Protein AF-A0A7W9HL15-F1 (afdb_monomer_lite)

InterPro domains:
  IPR004176 Clp, repeat (R) N-terminal domain [PF02861] (87-143)
  IPR036628 Clp, N-terminal domain superfamily [G3DSA:1.10.1780.10] (5-144)
  IPR036628 Clp, N-terminal domain superfamily [SSF81923] (87-143)

Radius of gyration: 18.54 Å; chains: 1; bounding box: 56×32×52 Å

Secondary structure (DSSP, 8-state):
-HHHHHHHTT--HHHHHHHHHHTTTTHHHHHHHHHHHGGGT--HHHHH-TT---SSPPPPPPPS-STTHHHHHHHHHS-SS---HHHHHHHHHHHHHHHHHT-SS--HHHHHHHHHHH-HHHHHHHHHTT--HHHHHHHHHHHSPPP-S-HHHHHHHHHTHHHHHHHHHHHHHHHH----S-TTHHHHHHH-

Sequence (192 aa):
MLSDVLHRHGATTSAILNAAHLAAPLGAGGAADRAVLAPLGVDLDRLLGPATATLDHPAGREPLLPLGAAKARRHCARLTPPLGLDAQAAYEAALRLALARREREHRPEHLALALIALDPGVAWVLKTANVDRDALLADLAATFPPPRRNPLLTAERRLALPSRHRDLVRRYQRTTGRAVTSTDALPALIRG

Foldseek 3Di:
DLQVLCVVQLVDPVLLVVLQVVCPDQGLQVVLVCVVCVVVVDDPCVVCDPPDDHLDDDQDDQDPDPVCSVVSVVVSVCRVVHDHLLRVLLVVLLVLLCVLLVHPDRDVLSSVLSCLFFPSSSVSSCVSSVGDSVVSNVVSCVVDPRDPPDVVSLVVSVVCVVVSLCVSQVSSCVRSVDHTPHSPSSSSSSND

pLDDT: mean 84.14, std 12.26, range [52.41, 96.25]

Organism: NCBI:txid1105145

Structure (mmCIF, N/CA/C/O backbone):
data_AF-A0A7W9HL15-F1
#
_entry.id   AF-A0A7W9HL15-F1
#
loop_
_atom_site.group_PDB
_atom_site.id
_atom_site.type_symbol
_atom_site.label_atom_id
_atom_site.label_alt_id
_atom_site.label_comp_id
_atom_site.label_asym_id
_atom_site.label_entity_id
_atom_site.label_seq_id
_atom_site.pdbx_PDB_ins_code
_atom_site.Cartn_x
_atom_site.Cartn_y
_atom_site.Cartn_z
_atom_site.occupancy
_atom_site.B_iso_or_equiv
_atom_site.auth_seq_id
_atom_site.auth_comp_id
_atom_site.auth_asym_id
_atom_site.auth_atom_id
_atom_site.pdbx_PDB_model_num
ATOM 1 N N . MET A 1 1 ? 3.308 -11.675 14.449 1.00 87.44 1 MET A N 1
ATOM 2 C CA . MET A 1 1 ? 4.039 -10.445 14.055 1.00 87.44 1 MET A CA 1
ATOM 3 C C . MET A 1 1 ? 3.689 -10.086 12.613 1.00 87.44 1 MET A C 1
ATOM 5 O O . MET A 1 1 ? 3.127 -10.927 11.923 1.00 87.44 1 MET A O 1
ATOM 9 N N . LEU A 1 2 ? 3.975 -8.861 12.147 1.00 92.38 2 LEU A N 1
ATOM 10 C CA . LEU A 1 2 ? 3.681 -8.444 10.762 1.00 92.38 2 LEU A CA 1
ATOM 11 C C . LEU A 1 2 ? 4.298 -9.399 9.725 1.00 92.38 2 LEU A C 1
ATOM 13 O O . LEU A 1 2 ? 3.628 -9.793 8.774 1.00 92.38 2 LEU A O 1
ATOM 17 N N . SER A 1 3 ? 5.546 -9.813 9.958 1.00 92.00 3 SER A N 1
ATOM 18 C CA . SER A 1 3 ? 6.267 -10.805 9.152 1.00 92.00 3 SER A CA 1
ATOM 19 C C . SER A 1 3 ? 5.478 -12.095 8.950 1.00 92.00 3 SER A C 1
ATOM 21 O O . SER A 1 3 ? 5.459 -12.629 7.848 1.00 92.00 3 SER A O 1
ATOM 23 N N . ASP A 1 4 ? 4.795 -12.572 9.989 1.00 93.69 4 ASP A N 1
ATOM 24 C CA . ASP A 1 4 ? 4.091 -13.855 9.961 1.00 93.69 4 ASP A CA 1
ATOM 25 C C . ASP A 1 4 ? 2.831 -13.761 9.101 1.00 93.69 4 ASP A C 1
ATOM 27 O O . ASP A 1 4 ? 2.492 -14.699 8.386 1.00 93.69 4 ASP A O 1
ATOM 31 N N . VAL A 1 5 ? 2.144 -12.612 9.130 1.00 94.88 5 VAL A N 1
ATOM 32 C CA . VAL A 1 5 ? 1.005 -12.359 8.237 1.00 94.88 5 VAL A CA 1
ATOM 33 C C . VAL A 1 5 ? 1.491 -12.315 6.792 1.00 94.88 5 VAL A C 1
ATOM 35 O O . VAL A 1 5 ? 0.981 -13.058 5.965 1.00 94.88 5 VAL A O 1
ATOM 38 N N . LEU A 1 6 ? 2.532 -11.532 6.496 1.00 94.06 6 LEU A N 1
ATOM 39 C CA . LEU A 1 6 ? 3.096 -11.456 5.145 1.00 94.06 6 LEU A CA 1
ATOM 40 C C . LEU A 1 6 ? 3.540 -12.836 4.633 1.00 94.06 6 LEU A C 1
ATOM 42 O O . LEU A 1 6 ? 3.224 -13.210 3.505 1.00 94.06 6 LEU A O 1
ATOM 46 N N . HIS A 1 7 ? 4.207 -13.627 5.477 1.00 94.25 7 HIS A N 1
ATOM 47 C CA . HIS A 1 7 ? 4.686 -14.956 5.112 1.00 94.25 7 HIS A CA 1
ATOM 48 C C . HIS A 1 7 ? 3.544 -15.942 4.824 1.00 94.25 7 HIS A C 1
ATOM 50 O O . HIS A 1 7 ? 3.613 -16.661 3.830 1.00 94.25 7 HIS A O 1
ATOM 56 N N . ARG A 1 8 ? 2.467 -15.942 5.630 1.00 94.88 8 ARG A N 1
ATOM 57 C CA . ARG A 1 8 ? 1.281 -16.798 5.406 1.00 94.88 8 ARG A CA 1
ATOM 58 C C . ARG A 1 8 ? 0.614 -16.562 4.050 1.00 94.88 8 ARG A C 1
ATOM 60 O O . ARG A 1 8 ? 0.073 -17.501 3.481 1.00 94.88 8 ARG A O 1
ATOM 67 N N . HIS A 1 9 ? 0.678 -15.336 3.535 1.00 95.69 9 HIS A N 1
ATOM 68 C CA . HIS A 1 9 ? 0.123 -14.963 2.227 1.00 95.69 9 HIS A CA 1
ATOM 69 C C . HIS A 1 9 ? 1.138 -15.074 1.081 1.00 95.69 9 HIS A C 1
ATOM 71 O O . HIS A 1 9 ? 0.868 -14.620 -0.024 1.00 95.69 9 HIS A O 1
ATOM 77 N N . GLY A 1 10 ? 2.323 -15.644 1.320 1.00 92.06 10 GLY A N 1
ATOM 78 C CA . GLY A 1 10 ? 3.349 -15.808 0.287 1.00 92.06 10 GLY A CA 1
ATOM 79 C C . GLY A 1 10 ? 4.117 -14.527 -0.061 1.00 92.06 10 GLY A C 1
ATOM 80 O O . GLY A 1 10 ? 4.993 -14.563 -0.927 1.00 92.06 10 GLY A O 1
ATOM 81 N N . ALA A 1 11 ? 3.879 -13.418 0.650 1.00 92.44 11 ALA A N 1
ATOM 82 C CA . ALA A 1 11 ? 4.616 -12.159 0.520 1.00 92.44 11 ALA A CA 1
ATOM 83 C C . ALA A 1 11 ? 6.003 -12.257 1.190 1.00 92.44 11 ALA A C 1
ATOM 85 O O . ALA A 1 11 ? 6.351 -11.519 2.114 1.00 92.44 11 ALA A O 1
ATOM 86 N N . THR A 1 12 ? 6.793 -13.229 0.741 1.00 93.88 12 THR A N 1
ATOM 87 C CA . THR A 1 12 ? 8.165 -13.461 1.192 1.00 93.88 12 THR A CA 1
ATOM 88 C C . THR A 1 12 ? 9.104 -12.391 0.639 1.00 93.88 12 THR A C 1
ATOM 90 O O . THR A 1 12 ? 8.859 -11.810 -0.419 1.00 93.88 12 THR A O 1
ATOM 93 N N . THR A 1 13 ? 10.222 -12.149 1.326 1.00 90.94 13 THR A N 1
ATOM 94 C CA . THR A 1 13 ? 11.231 -11.178 0.876 1.00 90.94 13 THR A CA 1
ATOM 95 C C . THR A 1 13 ? 11.726 -11.478 -0.539 1.00 90.94 13 THR A C 1
ATOM 97 O O . THR A 1 13 ? 11.843 -10.559 -1.341 1.00 90.94 13 THR A O 1
ATOM 100 N N . SER A 1 14 ? 11.969 -12.748 -0.875 1.00 91.94 14 SER A N 1
ATOM 101 C CA . SER A 1 14 ? 12.411 -13.148 -2.215 1.00 91.94 14 SER A CA 1
ATOM 102 C C . SER A 1 14 ? 11.340 -12.906 -3.279 1.00 91.94 14 SER A C 1
ATOM 104 O O . SER A 1 14 ? 11.661 -12.372 -4.336 1.00 91.94 14 SER A O 1
ATOM 106 N N . ALA A 1 15 ? 10.072 -13.230 -3.003 1.00 92.19 15 ALA A N 1
ATOM 107 C CA . ALA A 1 15 ? 8.975 -12.983 -3.940 1.00 92.19 15 ALA A CA 1
ATOM 108 C C . ALA A 1 15 ? 8.790 -11.482 -4.218 1.00 92.19 15 ALA A C 1
ATOM 110 O O . ALA A 1 15 ? 8.697 -11.074 -5.376 1.00 92.19 15 ALA A O 1
ATOM 111 N N . ILE A 1 16 ? 8.817 -10.656 -3.166 1.00 91.31 16 ILE A N 1
ATOM 112 C CA . ILE A 1 16 ? 8.705 -9.196 -3.285 1.00 91.31 16 ILE A CA 1
ATOM 113 C C . ILE A 1 16 ? 9.899 -8.619 -4.052 1.00 91.31 16 ILE A C 1
ATOM 115 O O . ILE A 1 16 ? 9.700 -7.798 -4.943 1.00 91.31 16 ILE A O 1
ATOM 119 N N . LEU A 1 17 ? 11.129 -9.048 -3.745 1.00 88.75 17 LEU A N 1
ATOM 120 C CA . LEU A 1 17 ? 12.325 -8.569 -4.445 1.00 88.75 17 LEU A CA 1
ATOM 121 C C . LEU A 1 17 ? 12.317 -8.964 -5.923 1.00 88.75 17 LEU A C 1
ATOM 123 O O . LEU A 1 17 ? 12.594 -8.120 -6.770 1.00 88.75 17 LEU A O 1
ATOM 127 N N . ASN A 1 18 ? 11.949 -10.205 -6.248 1.00 91.44 18 ASN A N 1
ATOM 128 C CA . ASN A 1 18 ? 11.843 -10.657 -7.635 1.00 91.44 18 ASN A CA 1
ATOM 129 C C . ASN A 1 18 ? 10.813 -9.826 -8.411 1.00 91.44 18 ASN A C 1
ATOM 131 O O . ASN A 1 18 ? 11.111 -9.346 -9.502 1.00 91.44 18 ASN A O 1
ATOM 135 N N . ALA A 1 19 ? 9.634 -9.589 -7.830 1.00 90.88 19 ALA A N 1
ATOM 136 C CA . ALA A 1 19 ? 8.624 -8.724 -8.432 1.00 90.88 19 ALA A CA 1
ATOM 137 C C . ALA A 1 19 ? 9.123 -7.274 -8.583 1.00 90.88 19 ALA A C 1
ATOM 139 O O . ALA A 1 19 ? 8.970 -6.682 -9.647 1.00 90.88 19 ALA A O 1
ATOM 140 N N . ALA A 1 20 ? 9.779 -6.708 -7.567 1.00 86.44 20 ALA A N 1
ATOM 141 C CA . ALA A 1 20 ? 10.338 -5.358 -7.633 1.00 86.44 20 ALA A CA 1
ATOM 142 C C . ALA A 1 20 ? 11.427 -5.223 -8.713 1.00 86.44 20 ALA A C 1
ATOM 144 O O . ALA A 1 20 ? 11.478 -4.210 -9.408 1.00 86.44 20 ALA A O 1
ATOM 145 N N . HIS A 1 21 ? 12.257 -6.250 -8.913 1.00 87.00 21 HIS A N 1
ATOM 146 C CA . HIS A 1 21 ? 13.246 -6.273 -9.990 1.00 87.00 21 HIS A CA 1
ATOM 147 C C . HIS A 1 21 ? 12.604 -6.260 -11.382 1.00 87.00 21 HIS A C 1
ATOM 149 O O . HIS A 1 21 ? 13.127 -5.597 -12.275 1.00 87.00 21 HIS A O 1
ATOM 155 N N . LEU A 1 22 ? 11.451 -6.913 -11.562 1.00 87.94 22 LEU A N 1
ATOM 156 C CA . LEU A 1 22 ? 10.689 -6.859 -12.817 1.00 87.94 22 LEU A CA 1
ATOM 157 C C . LEU A 1 22 ? 10.082 -5.477 -13.096 1.00 87.94 22 LEU A C 1
ATOM 159 O O . LEU A 1 22 ? 9.735 -5.181 -14.236 1.00 87.94 22 LEU A O 1
ATOM 163 N N . ALA A 1 23 ? 9.951 -4.627 -12.076 1.00 85.50 23 ALA A N 1
ATOM 164 C CA . ALA A 1 23 ? 9.456 -3.265 -12.231 1.00 85.50 23 ALA A CA 1
ATOM 165 C C . ALA A 1 23 ? 10.538 -2.274 -12.703 1.00 85.50 23 ALA A C 1
ATOM 167 O O . ALA A 1 23 ? 10.231 -1.124 -13.030 1.00 85.50 23 ALA A O 1
ATOM 168 N N . ALA A 1 24 ? 11.806 -2.694 -12.745 1.00 80.12 24 ALA A N 1
ATOM 169 C CA . ALA A 1 24 ? 12.884 -1.880 -13.289 1.00 80.12 24 ALA A CA 1
ATOM 170 C C . ALA A 1 24 ? 12.625 -1.525 -14.774 1.00 80.12 24 ALA A C 1
ATOM 172 O O . ALA A 1 24 ? 11.981 -2.291 -15.493 1.00 80.12 24 ALA A O 1
ATOM 173 N N . PRO A 1 25 ? 13.119 -0.373 -15.263 1.00 76.31 25 PRO A N 1
ATOM 174 C CA . PRO A 1 25 ? 13.888 0.640 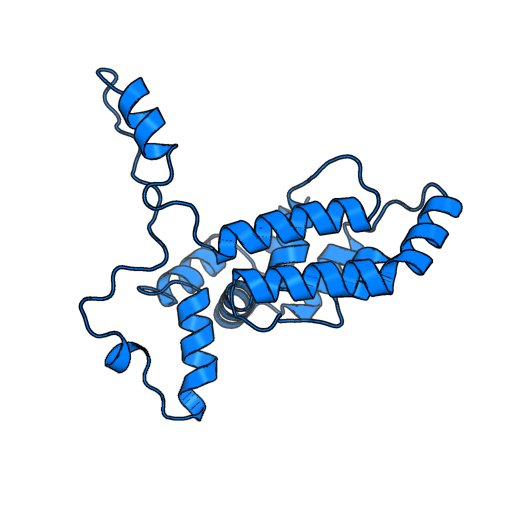-14.531 1.00 76.31 25 PRO A CA 1
ATOM 175 C C . PRO A 1 25 ? 13.015 1.647 -13.761 1.00 76.31 25 PRO A C 1
ATOM 177 O O . PRO A 1 25 ? 13.509 2.336 -12.877 1.00 76.31 25 PRO A O 1
ATOM 180 N N . LEU A 1 26 ? 11.722 1.745 -14.077 1.00 76.88 26 LEU A N 1
ATOM 181 C CA . LEU A 1 26 ? 10.851 2.818 -13.579 1.00 76.88 26 LEU A CA 1
ATOM 182 C C . LEU A 1 26 ? 10.320 2.592 -12.155 1.00 76.88 26 LEU A C 1
ATOM 184 O O . LEU A 1 26 ? 9.707 3.495 -11.591 1.00 76.88 26 LEU A O 1
ATOM 188 N N . GLY A 1 27 ? 10.541 1.406 -11.587 1.00 82.94 27 GLY A N 1
ATOM 189 C CA . GLY A 1 27 ? 10.025 1.034 -10.275 1.00 82.94 27 GLY A CA 1
ATOM 190 C C . GLY A 1 27 ? 8.561 0.598 -10.325 1.00 82.94 27 GLY A C 1
ATOM 191 O O . GLY A 1 27 ? 7.907 0.595 -11.372 1.00 82.94 27 GLY A O 1
ATOM 192 N N . ALA A 1 28 ? 8.040 0.185 -9.170 1.00 87.12 28 ALA A N 1
ATOM 193 C CA . ALA A 1 28 ? 6.712 -0.420 -9.060 1.00 87.12 28 ALA A CA 1
ATOM 194 C C . ALA A 1 28 ? 5.589 0.528 -9.513 1.00 87.12 28 ALA A C 1
ATOM 196 O O . ALA A 1 28 ? 4.660 0.093 -10.192 1.00 87.12 28 ALA A O 1
ATOM 197 N N . GLY A 1 29 ? 5.697 1.824 -9.195 1.00 85.62 29 GLY A N 1
ATOM 198 C CA . GLY A 1 29 ? 4.746 2.841 -9.648 1.00 85.62 29 GLY A CA 1
ATOM 199 C C . GLY A 1 29 ? 4.719 2.972 -11.172 1.00 85.62 29 GLY A C 1
ATOM 200 O O . GLY A 1 29 ? 3.652 2.914 -11.775 1.00 85.62 29 GLY A O 1
ATOM 201 N N . GLY A 1 30 ? 5.890 3.040 -11.815 1.00 86.38 30 GLY A N 1
ATOM 202 C CA . GLY A 1 30 ? 5.979 3.082 -13.276 1.00 86.38 30 GLY A CA 1
ATOM 203 C C . GLY A 1 30 ? 5.494 1.794 -13.948 1.00 86.38 30 GLY A C 1
ATOM 204 O O . GLY A 1 30 ? 4.854 1.844 -14.995 1.00 86.38 30 GLY A O 1
ATOM 205 N N . ALA A 1 31 ? 5.732 0.631 -13.334 1.00 89.38 31 ALA A N 1
ATOM 206 C CA . ALA A 1 31 ? 5.196 -0.638 -13.822 1.00 89.38 31 ALA A CA 1
ATOM 207 C C . ALA A 1 31 ? 3.661 -0.702 -13.726 1.00 89.38 31 ALA A C 1
ATOM 209 O O . ALA A 1 31 ? 3.010 -1.214 -14.643 1.00 89.38 31 ALA A O 1
ATOM 210 N N . ALA A 1 32 ? 3.081 -0.141 -12.662 1.00 89.75 32 ALA A N 1
ATOM 211 C CA . ALA A 1 32 ? 1.638 0.012 -12.534 1.00 89.75 32 ALA A CA 1
ATOM 212 C C . ALA A 1 32 ? 1.077 0.963 -13.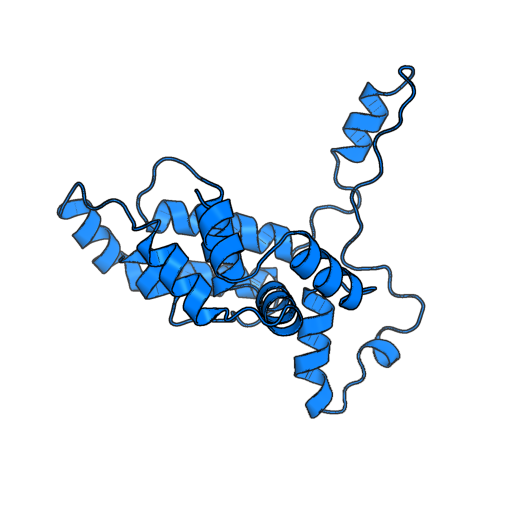604 1.00 89.75 32 ALA A C 1
ATOM 214 O O . ALA A 1 32 ? 0.118 0.603 -14.287 1.00 89.75 32 ALA A O 1
ATOM 215 N N . ASP A 1 33 ? 1.710 2.120 -13.819 1.00 89.19 33 ASP A N 1
ATOM 216 C CA . ASP A 1 33 ? 1.304 3.075 -14.856 1.00 89.19 33 ASP A CA 1
ATOM 217 C C . ASP A 1 33 ? 1.376 2.440 -16.254 1.00 89.19 33 ASP A C 1
ATOM 219 O O . ASP A 1 33 ? 0.441 2.575 -17.044 1.00 89.19 33 ASP A O 1
ATOM 223 N N . ARG A 1 34 ? 2.428 1.655 -16.538 1.00 89.12 34 ARG A N 1
ATOM 224 C CA . ARG A 1 34 ? 2.562 0.880 -17.784 1.00 89.12 34 ARG A CA 1
ATOM 225 C C . ARG A 1 34 ? 1.391 -0.074 -17.977 1.00 89.12 34 ARG A C 1
ATOM 227 O O . ARG A 1 34 ? 0.808 -0.109 -19.056 1.00 89.12 34 ARG A O 1
ATOM 234 N N . ALA A 1 35 ? 1.017 -0.820 -16.941 1.00 90.25 35 ALA A N 1
ATOM 235 C CA . ALA A 1 35 ? -0.101 -1.756 -17.015 1.00 90.25 35 ALA A CA 1
ATOM 236 C C . ALA A 1 35 ? -1.453 -1.053 -17.240 1.00 90.25 35 ALA A C 1
ATOM 238 O O . ALA A 1 35 ? -2.309 -1.596 -17.935 1.00 90.25 35 ALA A O 1
ATOM 239 N N . VAL A 1 36 ? -1.644 0.144 -16.675 1.00 89.62 36 VAL A N 1
ATOM 240 C CA . VAL A 1 36 ? -2.870 0.946 -16.840 1.00 89.62 36 VAL A CA 1
ATOM 241 C C . VAL A 1 36 ? -2.953 1.585 -18.227 1.00 89.62 36 VAL A C 1
ATOM 243 O O . VAL A 1 36 ? -4.038 1.677 -18.796 1.00 89.62 36 VAL A O 1
ATOM 246 N N . LEU A 1 37 ? -1.820 2.021 -18.774 1.00 89.31 37 LEU A N 1
ATOM 247 C CA . LEU A 1 37 ? -1.748 2.747 -20.041 1.00 89.31 37 LEU A CA 1
ATOM 248 C C . LEU A 1 37 ? -1.641 1.831 -21.270 1.00 89.31 37 LEU A C 1
ATOM 250 O O . LEU A 1 37 ? -2.079 2.222 -22.353 1.00 89.31 37 LEU A O 1
ATOM 254 N N . ALA A 1 38 ? -1.143 0.600 -21.114 1.00 89.69 38 ALA A N 1
ATOM 255 C CA . ALA A 1 38 ? -0.998 -0.354 -22.215 1.00 89.69 38 ALA A CA 1
ATOM 256 C C . ALA A 1 38 ? -2.303 -0.623 -23.003 1.00 89.69 38 ALA A C 1
ATOM 258 O O . ALA A 1 38 ? -2.249 -0.606 -24.234 1.00 89.69 38 ALA A O 1
ATOM 259 N N . PRO A 1 39 ? -3.489 -0.792 -22.375 1.00 92.25 39 PRO A N 1
ATOM 260 C CA . PRO A 1 39 ? -4.752 -0.956 -23.103 1.00 92.25 39 PRO A CA 1
ATOM 261 C C . PRO A 1 39 ? -5.148 0.255 -23.960 1.00 92.25 39 PRO A C 1
ATOM 263 O O . PRO A 1 39 ? -5.933 0.111 -24.892 1.00 92.25 39 PRO A O 1
ATOM 266 N N . LEU A 1 40 ? -4.611 1.441 -23.658 1.00 91.19 40 LEU A N 1
ATOM 267 C CA . LEU A 1 40 ? -4.832 2.670 -24.426 1.00 91.19 40 LEU A CA 1
ATOM 268 C C . LEU A 1 40 ? -3.834 2.823 -25.589 1.00 91.19 40 LEU A C 1
ATOM 270 O O . LEU A 1 40 ? -3.844 3.846 -26.269 1.00 91.19 40 LEU A O 1
ATOM 274 N N . GLY A 1 41 ? -2.955 1.838 -25.812 1.00 89.88 41 GLY A N 1
ATOM 275 C CA . GLY A 1 41 ? -1.913 1.885 -26.842 1.00 89.88 41 GLY A CA 1
ATOM 276 C C . GLY A 1 41 ? -0.748 2.821 -26.508 1.00 89.88 41 GLY A C 1
ATOM 277 O O . GLY A 1 41 ? 0.061 3.128 -27.383 1.00 89.88 41 GLY A O 1
ATOM 278 N N . VAL A 1 42 ? -0.653 3.289 -25.260 1.00 87.19 42 VAL A N 1
ATOM 279 C CA . VAL A 1 42 ? 0.431 4.164 -24.808 1.00 87.19 42 VAL A CA 1
ATOM 280 C C . VAL A 1 42 ? 1.606 3.309 -24.344 1.00 87.19 42 VAL A C 1
ATOM 282 O O . VAL A 1 42 ? 1.548 2.639 -23.314 1.00 87.19 42 VAL A O 1
ATOM 285 N N . ASP A 1 43 ? 2.690 3.366 -25.109 1.00 86.44 43 ASP A N 1
ATOM 286 C CA . ASP A 1 43 ? 3.967 2.750 -24.762 1.00 86.44 43 ASP A CA 1
ATOM 287 C C . ASP A 1 43 ? 4.813 3.742 -23.951 1.00 86.44 43 ASP A C 1
ATOM 289 O O . ASP A 1 43 ? 5.449 4.649 -24.495 1.00 86.44 43 ASP A O 1
ATOM 293 N N . LEU A 1 44 ? 4.780 3.575 -22.628 1.00 80.62 44 LEU A N 1
ATOM 294 C CA . LEU A 1 44 ? 5.535 4.393 -21.678 1.00 80.62 44 LEU A CA 1
ATOM 295 C C . LEU A 1 44 ? 7.048 4.314 -21.907 1.00 80.62 44 LEU A C 1
ATOM 297 O O . LEU A 1 44 ? 7.726 5.331 -21.782 1.00 80.62 44 LEU A O 1
ATOM 301 N N . ASP A 1 45 ? 7.573 3.144 -22.272 1.00 79.38 45 ASP A N 1
ATOM 302 C CA . ASP A 1 45 ? 9.011 2.949 -22.465 1.00 79.38 45 ASP A CA 1
ATOM 303 C C . ASP A 1 45 ? 9.486 3.699 -23.719 1.00 79.38 45 ASP A C 1
ATOM 305 O O . ASP A 1 45 ? 10.534 4.350 -23.717 1.00 79.38 45 ASP A O 1
ATOM 309 N N . ARG A 1 46 ? 8.660 3.706 -24.771 1.00 80.69 46 ARG A N 1
ATOM 310 C CA . ARG A 1 46 ? 8.905 4.510 -25.974 1.00 80.69 46 ARG A CA 1
ATOM 311 C C . ARG A 1 46 ? 8.750 6.012 -25.734 1.00 80.69 46 ARG A C 1
ATOM 313 O O . ARG A 1 46 ? 9.489 6.790 -26.334 1.00 80.69 46 ARG A O 1
ATOM 320 N N . LEU A 1 47 ? 7.793 6.423 -24.900 1.00 80.25 47 LEU A N 1
ATOM 321 C CA . LEU A 1 47 ? 7.496 7.836 -24.631 1.00 80.25 47 LEU A CA 1
ATOM 322 C C . LEU A 1 47 ? 8.572 8.498 -23.765 1.00 80.25 47 LEU A C 1
ATOM 324 O O . LEU A 1 47 ? 8.945 9.644 -24.005 1.00 80.25 47 LEU A O 1
ATOM 328 N N . LEU A 1 48 ? 9.074 7.768 -22.773 1.00 76.62 48 LEU A N 1
ATOM 329 C CA . LEU A 1 48 ? 10.112 8.230 -21.857 1.00 76.62 48 LEU A CA 1
ATOM 330 C C . LEU A 1 48 ? 11.523 8.082 -22.460 1.00 76.62 48 LEU A C 1
ATOM 332 O O . LEU A 1 48 ? 12.417 8.879 -22.172 1.00 76.62 48 LEU A O 1
ATOM 336 N N . GLY A 1 49 ? 11.707 7.134 -23.383 1.00 68.31 49 GLY A N 1
ATOM 337 C CA . GLY A 1 49 ? 12.964 6.921 -24.091 1.00 68.31 49 GLY A CA 1
ATOM 338 C C . GLY A 1 49 ? 14.087 6.370 -23.194 1.00 68.31 49 GLY A C 1
ATOM 339 O O . GLY A 1 49 ? 13.940 6.231 -21.982 1.00 68.31 49 GLY A O 1
ATOM 340 N N . PRO A 1 50 ? 15.261 6.058 -23.769 1.00 61.97 50 PRO A N 1
ATOM 341 C CA . PRO A 1 50 ? 16.365 5.414 -23.047 1.00 61.97 50 PRO A CA 1
ATOM 342 C C . PR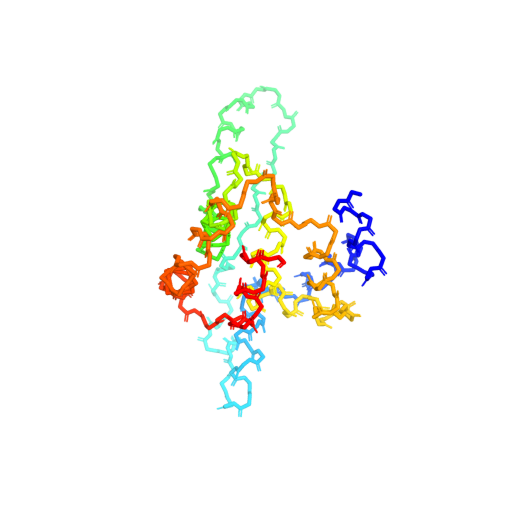O A 1 50 ? 17.055 6.306 -21.995 1.00 61.97 50 PRO A C 1
ATOM 344 O O . PRO A 1 50 ? 17.923 5.826 -21.270 1.00 61.97 50 PRO A O 1
ATOM 347 N N . ALA A 1 51 ? 16.705 7.595 -21.920 1.00 54.47 51 ALA A N 1
ATOM 348 C CA . ALA A 1 51 ? 17.388 8.599 -21.102 1.00 54.47 51 ALA A CA 1
ATOM 349 C C . ALA A 1 51 ? 16.624 9.015 -19.834 1.00 54.47 51 ALA A C 1
ATOM 351 O O . ALA A 1 51 ? 17.138 9.826 -19.061 1.00 54.47 51 ALA A O 1
ATOM 352 N N . THR A 1 52 ? 15.417 8.497 -19.585 1.00 55.00 52 THR A N 1
ATOM 353 C CA . THR A 1 52 ? 14.721 8.814 -18.334 1.00 55.00 52 THR A CA 1
ATOM 354 C C . THR A 1 52 ? 15.394 8.131 -17.161 1.00 55.00 52 THR A C 1
ATOM 356 O O . THR A 1 52 ? 15.259 6.925 -16.950 1.00 55.00 52 THR A O 1
ATOM 359 N N . ALA A 1 53 ? 16.116 8.950 -16.398 1.00 53.66 53 ALA A N 1
ATOM 360 C CA . ALA A 1 53 ? 16.591 8.643 -15.065 1.00 53.66 53 ALA A CA 1
ATOM 361 C C . ALA A 1 53 ? 15.468 7.971 -14.263 1.00 53.66 53 ALA A C 1
ATOM 363 O O . ALA A 1 53 ? 14.366 8.504 -14.133 1.00 53.66 53 ALA A O 1
ATOM 364 N N . THR A 1 54 ? 15.776 6.783 -13.760 1.00 54.38 54 THR A N 1
ATOM 365 C CA . THR A 1 54 ? 14.973 5.992 -12.829 1.00 54.38 54 THR A CA 1
ATOM 366 C C . THR A 1 54 ? 14.311 6.895 -11.784 1.00 54.38 54 THR A C 1
ATOM 368 O O . THR A 1 54 ? 15.008 7.565 -11.027 1.00 54.38 54 THR A O 1
ATOM 371 N N . LEU A 1 55 ? 12.977 6.949 -11.729 1.00 53.38 55 LEU A N 1
ATOM 372 C CA . LEU A 1 55 ? 12.270 7.765 -10.727 1.00 53.38 55 LEU A CA 1
ATOM 373 C C . LEU A 1 55 ? 12.568 7.283 -9.296 1.00 53.38 55 LEU A C 1
ATOM 375 O O . LEU A 1 55 ? 12.626 8.092 -8.372 1.00 53.38 55 LEU A O 1
ATOM 379 N N . ASP A 1 56 ? 12.882 5.994 -9.150 1.00 52.91 56 ASP A N 1
ATOM 380 C CA . ASP A 1 56 ? 13.354 5.380 -7.915 1.00 52.91 56 ASP A CA 1
ATOM 381 C C . ASP A 1 56 ? 14.860 5.100 -7.998 1.00 52.91 56 ASP A C 1
ATOM 383 O O . ASP A 1 56 ? 15.311 4.247 -8.763 1.00 52.91 56 ASP A O 1
ATOM 387 N N . HIS A 1 57 ? 15.659 5.814 -7.203 1.00 52.41 57 HIS A N 1
ATOM 388 C CA . HIS A 1 57 ? 17.079 5.502 -7.039 1.00 52.41 57 HIS A CA 1
ATOM 389 C C . HIS A 1 57 ? 17.283 4.678 -5.765 1.00 52.41 57 HIS A C 1
ATOM 391 O O . HIS A 1 57 ? 16.785 5.068 -4.702 1.00 52.41 57 HIS A O 1
ATOM 397 N N . PRO A 1 58 ? 18.048 3.571 -5.815 1.00 54.31 58 PRO A N 1
ATOM 398 C CA . PRO A 1 58 ? 18.472 2.911 -4.592 1.00 54.31 58 PRO A CA 1
ATOM 399 C C . PRO A 1 58 ? 19.315 3.883 -3.758 1.00 54.31 58 PRO A C 1
ATOM 401 O O . PRO A 1 58 ? 20.102 4.663 -4.301 1.00 54.31 58 PRO A O 1
ATOM 404 N N . ALA A 1 59 ? 19.180 3.824 -2.431 1.00 59.00 59 ALA A N 1
ATOM 405 C CA . ALA A 1 59 ? 20.057 4.583 -1.547 1.00 59.00 59 ALA A CA 1
ATOM 406 C C . ALA A 1 59 ? 21.528 4.227 -1.843 1.00 59.00 59 ALA A C 1
ATOM 408 O O . ALA A 1 59 ? 21.872 3.053 -2.014 1.00 59.00 59 ALA A O 1
ATOM 409 N N . GLY A 1 60 ? 22.397 5.240 -1.917 1.00 58.69 60 GLY A N 1
ATOM 410 C CA . GLY A 1 60 ? 23.823 5.030 -2.167 1.00 58.69 60 GLY A CA 1
ATOM 411 C C . GLY A 1 60 ? 24.446 4.123 -1.101 1.00 58.69 60 GLY A C 1
ATOM 412 O O . GLY A 1 60 ? 24.195 4.309 0.091 1.00 58.69 60 GLY A O 1
ATOM 413 N N . ARG A 1 61 ? 25.261 3.144 -1.521 1.00 60.44 61 ARG A N 1
ATOM 414 C CA . ARG A 1 61 ? 25.938 2.208 -0.605 1.00 60.44 61 ARG A CA 1
ATOM 415 C C . ARG A 1 61 ? 26.798 2.964 0.408 1.00 60.44 61 ARG A C 1
ATOM 417 O O . ARG A 1 61 ? 27.535 3.878 0.043 1.00 60.44 61 ARG A O 1
ATOM 424 N N . GLU A 1 62 ? 26.728 2.545 1.668 1.00 58.47 62 GLU A N 1
ATOM 425 C CA . GLU A 1 62 ? 27.576 3.095 2.724 1.00 58.47 62 GLU A CA 1
ATOM 426 C C . GLU A 1 62 ? 29.049 2.740 2.449 1.00 58.47 62 GLU A C 1
ATOM 428 O O . GLU A 1 62 ? 29.358 1.572 2.191 1.00 58.47 62 GLU A O 1
ATOM 433 N N . PRO A 1 63 ? 29.979 3.710 2.474 1.00 64.19 63 PRO A N 1
ATOM 434 C CA . PRO A 1 63 ? 31.385 3.401 2.272 1.00 64.19 63 PRO A CA 1
ATOM 435 C C . PRO A 1 63 ? 31.974 2.672 3.478 1.00 64.19 63 PRO A C 1
ATOM 437 O O . PRO A 1 63 ? 31.761 3.047 4.629 1.00 64.19 63 PRO A O 1
ATOM 440 N N . LEU A 1 64 ? 32.775 1.650 3.178 1.00 68.31 64 LEU A N 1
ATOM 441 C CA . LEU A 1 64 ? 33.355 0.725 4.155 1.00 68.31 64 LEU A CA 1
ATOM 442 C C . LEU A 1 64 ? 34.597 1.280 4.876 1.00 68.31 64 LEU A C 1
ATOM 444 O O . LEU A 1 64 ? 35.066 0.672 5.835 1.00 68.31 64 LEU A O 1
ATOM 448 N N . LEU A 1 65 ? 35.151 2.414 4.428 1.00 67.81 65 LEU A N 1
ATOM 449 C CA . LEU A 1 65 ? 36.384 2.978 4.983 1.00 67.81 65 LEU A CA 1
ATOM 450 C C . LEU A 1 65 ? 36.094 4.039 6.061 1.00 67.81 65 LEU A C 1
ATOM 452 O O . LEU A 1 65 ? 35.255 4.916 5.849 1.00 67.81 65 LEU A O 1
ATOM 456 N N . PRO A 1 66 ? 36.810 4.011 7.205 1.00 63.94 66 PRO A N 1
ATOM 457 C CA . PRO A 1 66 ? 36.508 4.852 8.366 1.00 63.94 66 PRO A CA 1
ATOM 458 C C . PRO A 1 66 ? 36.802 6.343 8.136 1.00 63.94 66 PRO A C 1
ATOM 460 O O . PRO A 1 66 ? 36.170 7.207 8.750 1.00 63.94 66 PRO A O 1
ATOM 463 N N . LEU A 1 67 ? 37.725 6.673 7.229 1.00 72.94 67 LEU A N 1
ATOM 464 C CA . LEU A 1 67 ? 38.078 8.055 6.906 1.00 72.94 67 LEU A CA 1
ATOM 465 C C . LEU A 1 67 ? 36.984 8.689 6.038 1.00 72.94 67 LEU A C 1
ATOM 467 O O . LEU A 1 67 ? 36.750 8.282 4.906 1.00 72.94 67 LEU A O 1
ATOM 471 N N . GLY A 1 68 ? 36.288 9.691 6.580 1.00 64.31 68 GLY A N 1
ATOM 472 C CA . GLY A 1 68 ? 35.182 10.360 5.886 1.00 64.31 68 GLY A CA 1
ATOM 473 C C . GLY A 1 68 ? 33.827 9.649 5.996 1.00 64.31 68 GLY A C 1
ATOM 474 O O . GLY A 1 68 ? 32.832 10.186 5.501 1.00 64.31 68 GLY A O 1
ATOM 475 N N . ALA A 1 69 ? 33.748 8.520 6.718 1.00 68.38 69 ALA A N 1
ATOM 476 C CA . ALA A 1 69 ? 32.521 7.746 6.913 1.00 68.38 69 ALA A CA 1
ATOM 477 C C . ALA A 1 69 ? 31.369 8.592 7.468 1.00 68.38 69 ALA A C 1
ATOM 479 O O . ALA A 1 69 ? 30.244 8.439 7.030 1.00 68.38 69 ALA A O 1
ATOM 480 N N . ALA A 1 70 ? 31.614 9.545 8.373 1.00 69.12 70 ALA A N 1
ATOM 481 C CA . ALA A 1 70 ? 30.549 10.406 8.900 1.00 69.12 70 ALA A CA 1
ATOM 482 C C . ALA A 1 70 ? 29.935 11.337 7.833 1.00 69.12 70 ALA A C 1
ATOM 484 O O . ALA A 1 70 ? 28.718 11.524 7.795 1.00 69.12 70 ALA A O 1
ATOM 485 N N . LYS A 1 71 ? 30.762 11.915 6.949 1.00 66.81 71 LYS A N 1
ATOM 486 C CA . LYS A 1 71 ? 30.300 12.794 5.861 1.00 66.81 71 LYS A CA 1
ATOM 487 C C . LYS A 1 71 ? 29.609 11.981 4.772 1.00 66.81 71 LYS A C 1
ATOM 489 O O . LYS A 1 71 ? 28.566 12.402 4.284 1.00 66.81 71 LYS A O 1
ATOM 494 N N . ALA A 1 72 ? 30.142 10.805 4.458 1.00 64.75 72 ALA A N 1
ATOM 495 C CA . ALA A 1 72 ? 29.529 9.904 3.502 1.00 64.75 72 ALA A CA 1
ATOM 496 C C . ALA A 1 72 ? 28.246 9.254 4.037 1.00 64.75 72 ALA A C 1
ATOM 498 O O . ALA A 1 72 ? 27.260 9.253 3.327 1.00 64.75 72 ALA A O 1
ATOM 499 N N . ARG A 1 73 ? 28.178 8.846 5.310 1.00 64.88 73 ARG A N 1
ATOM 500 C CA . ARG A 1 73 ? 26.934 8.438 5.992 1.00 64.88 73 ARG A CA 1
ATOM 501 C C . ARG A 1 73 ? 25.897 9.546 5.967 1.00 64.88 73 ARG A C 1
ATOM 503 O O . ARG A 1 73 ? 24.753 9.280 5.647 1.00 64.88 73 ARG A O 1
ATOM 510 N N . ARG A 1 74 ? 26.278 10.800 6.251 1.00 65.44 74 ARG A N 1
ATOM 511 C CA . ARG A 1 74 ? 25.373 11.956 6.103 1.00 65.44 74 ARG A CA 1
ATOM 512 C C . ARG A 1 74 ? 24.931 12.165 4.657 1.00 65.44 74 ARG A C 1
ATOM 514 O O . ARG A 1 74 ? 23.808 12.600 4.448 1.00 65.44 74 ARG A O 1
ATOM 521 N N . HIS A 1 75 ? 25.790 11.892 3.681 1.00 59.91 75 HIS A N 1
ATOM 522 C CA . HIS A 1 75 ? 25.461 12.002 2.264 1.00 59.91 75 HIS A CA 1
ATOM 523 C C . HIS A 1 75 ? 24.576 10.846 1.775 1.00 59.91 75 HIS A C 1
ATOM 525 O O . HIS A 1 75 ? 23.645 11.111 1.043 1.00 59.91 75 HIS A O 1
ATOM 531 N N . CYS A 1 76 ? 24.786 9.612 2.239 1.00 56.91 76 CYS A N 1
ATOM 532 C CA . CYS A 1 76 ? 23.926 8.453 1.983 1.00 56.91 76 CYS A CA 1
ATOM 533 C C . CYS A 1 76 ? 22.585 8.560 2.730 1.00 56.91 76 CYS A C 1
ATOM 535 O O . CYS A 1 76 ? 21.552 8.161 2.206 1.00 56.91 76 CYS A O 1
ATOM 537 N N . ALA A 1 77 ? 22.588 9.118 3.947 1.00 57.03 77 ALA A N 1
ATOM 538 C CA . ALA A 1 77 ? 21.385 9.369 4.745 1.00 57.03 77 ALA A CA 1
ATOM 539 C C . ALA A 1 77 ? 20.561 10.543 4.201 1.00 57.03 77 ALA A C 1
ATOM 541 O O . ALA A 1 77 ? 19.341 10.570 4.350 1.00 57.03 77 ALA A O 1
ATOM 542 N N . ARG A 1 78 ? 21.210 11.513 3.545 1.00 59.53 78 ARG A N 1
ATOM 543 C CA . ARG A 1 78 ? 20.527 12.419 2.625 1.00 59.53 78 ARG A CA 1
ATOM 544 C C . ARG A 1 78 ? 20.175 11.587 1.407 1.00 59.53 78 ARG A C 1
ATOM 546 O O . ARG A 1 78 ? 20.991 11.471 0.507 1.00 59.53 78 ARG A O 1
ATOM 553 N N . LEU A 1 79 ? 18.985 10.998 1.392 1.00 57.03 79 LEU A N 1
ATOM 554 C CA . LEU A 1 79 ? 18.423 10.397 0.186 1.00 57.03 79 LEU A CA 1
ATOM 555 C C . LEU A 1 79 ? 18.619 11.413 -0.947 1.00 57.03 79 LEU A C 1
ATOM 557 O O . LEU A 1 79 ? 18.012 12.482 -0.944 1.00 57.03 79 LEU A O 1
ATOM 561 N N . THR A 1 80 ? 19.594 11.143 -1.809 1.00 52.56 80 THR A N 1
ATOM 562 C CA . THR A 1 80 ? 19.993 12.002 -2.919 1.00 52.56 80 THR A CA 1
ATOM 563 C C . THR A 1 80 ? 20.006 11.084 -4.135 1.00 52.56 80 THR A C 1
ATOM 565 O O . THR A 1 80 ? 20.959 10.317 -4.285 1.00 52.56 80 THR A O 1
ATOM 568 N N . PRO A 1 81 ? 18.945 11.104 -4.960 1.00 55.09 81 PRO A N 1
ATOM 569 C CA . PRO A 1 81 ? 17.755 11.960 -4.854 1.00 55.09 81 PRO A CA 1
ATOM 570 C C . PRO A 1 81 ? 16.847 11.622 -3.647 1.00 55.09 81 PRO A C 1
ATOM 572 O O . PRO A 1 81 ? 16.934 10.517 -3.106 1.00 55.09 81 PRO A O 1
ATOM 575 N N . PRO A 1 82 ? 16.012 12.577 -3.185 1.00 63.06 82 PRO A N 1
ATOM 576 C CA . PRO A 1 82 ? 15.106 12.388 -2.046 1.00 63.06 82 PRO A CA 1
ATOM 577 C C . PRO A 1 82 ? 14.184 11.180 -2.232 1.00 63.06 82 PRO A C 1
ATOM 579 O O . PRO A 1 82 ? 13.957 10.743 -3.357 1.00 63.06 82 PRO A O 1
ATOM 582 N N . LEU A 1 83 ? 13.624 10.670 -1.122 1.00 67.62 83 LEU A N 1
ATOM 583 C CA . LEU A 1 83 ? 12.542 9.672 -1.146 1.00 67.62 83 LEU A CA 1
ATOM 584 C C . LEU A 1 83 ? 11.527 10.054 -2.229 1.00 67.62 83 LEU A C 1
ATOM 586 O O . LEU A 1 83 ? 11.052 11.194 -2.223 1.00 67.62 83 LEU A O 1
ATOM 590 N N . GLY A 1 84 ? 11.207 9.111 -3.117 1.00 75.06 84 GLY A N 1
ATOM 591 C CA . GLY A 1 84 ? 10.224 9.317 -4.178 1.00 75.06 84 GLY A CA 1
ATOM 592 C C . GLY A 1 84 ? 8.886 9.803 -3.618 1.00 75.06 84 GLY A C 1
ATOM 593 O O . GLY A 1 84 ? 8.529 9.492 -2.475 1.00 75.06 84 GLY A O 1
ATOM 594 N N . LEU A 1 85 ? 8.145 10.580 -4.414 1.00 80.44 85 LEU A N 1
ATOM 595 C CA . LEU A 1 85 ? 6.856 11.156 -4.005 1.00 80.44 85 LEU A CA 1
ATOM 596 C C . LEU A 1 85 ? 5.878 10.085 -3.505 1.00 80.44 85 LEU A C 1
ATOM 598 O O . LEU A 1 85 ? 5.162 10.324 -2.536 1.00 80.44 85 LEU A O 1
ATOM 602 N N . ASP A 1 86 ? 5.914 8.891 -4.096 1.00 83.56 86 ASP A N 1
ATOM 603 C CA . ASP A 1 86 ? 5.086 7.751 -3.691 1.00 83.56 86 ASP A CA 1
ATOM 604 C C . ASP A 1 86 ? 5.423 7.263 -2.287 1.00 83.56 86 ASP A C 1
ATOM 606 O O . ASP A 1 86 ? 4.540 7.095 -1.446 1.00 83.56 86 ASP A O 1
ATOM 610 N N . ALA A 1 87 ? 6.712 7.115 -1.988 1.00 84.31 87 ALA A N 1
ATOM 611 C CA . ALA A 1 87 ? 7.163 6.688 -0.673 1.00 84.31 87 ALA A CA 1
ATOM 612 C C . ALA A 1 87 ? 6.855 7.745 0.403 1.00 84.31 87 ALA A C 1
ATOM 614 O O . ALA A 1 87 ? 6.454 7.398 1.517 1.00 84.31 87 ALA A O 1
ATOM 615 N N . GLN A 1 88 ? 6.972 9.037 0.069 1.00 87.00 88 GLN A N 1
ATOM 616 C CA . GLN A 1 88 ? 6.552 10.127 0.956 1.00 87.00 88 GLN A CA 1
ATOM 617 C C . GLN A 1 88 ? 5.037 10.102 1.198 1.00 87.00 88 GLN A C 1
ATOM 619 O O . GLN A 1 88 ? 4.601 10.175 2.347 1.00 87.00 88 GLN A O 1
ATOM 624 N N . ALA A 1 89 ? 4.237 9.946 0.139 1.00 90.06 89 ALA A N 1
ATOM 625 C CA . ALA A 1 89 ? 2.782 9.884 0.220 1.00 90.06 89 ALA A CA 1
ATOM 626 C C . ALA A 1 89 ? 2.297 8.664 1.014 1.00 90.06 89 ALA A C 1
ATOM 628 O O . ALA A 1 89 ? 1.3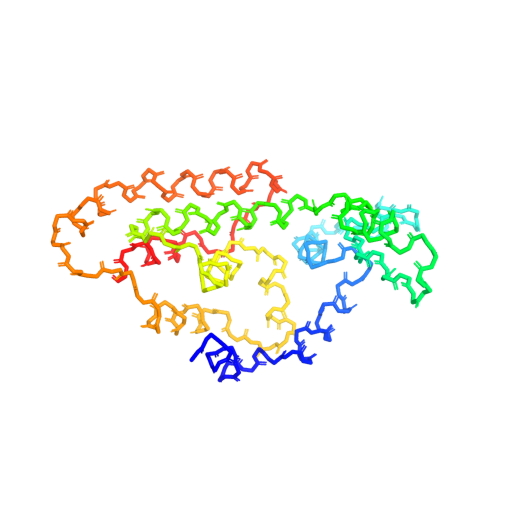79 8.781 1.827 1.00 90.06 89 ALA A O 1
ATOM 629 N N . ALA A 1 90 ? 2.930 7.504 0.830 1.00 92.12 90 ALA A N 1
ATOM 630 C CA . ALA A 1 90 ? 2.623 6.292 1.577 1.00 92.12 90 ALA A CA 1
ATOM 631 C C . ALA A 1 90 ? 2.940 6.445 3.069 1.00 92.12 90 ALA A C 1
ATOM 633 O O . ALA A 1 90 ? 2.120 6.087 3.916 1.00 92.12 90 ALA A O 1
ATOM 634 N N . TYR A 1 91 ? 4.093 7.030 3.407 1.00 91.81 91 TYR A N 1
ATOM 635 C CA . TYR A 1 91 ? 4.454 7.302 4.798 1.00 91.81 91 TYR A CA 1
ATOM 636 C C . TYR A 1 91 ? 3.515 8.335 5.442 1.00 91.81 91 TYR A C 1
ATOM 638 O O . TYR A 1 91 ? 3.040 8.148 6.564 1.00 91.81 91 TYR A O 1
ATOM 646 N N . GLU A 1 92 ? 3.175 9.400 4.713 1.00 93.38 92 GLU A N 1
ATOM 647 C CA . GLU A 1 92 ? 2.191 10.398 5.134 1.00 93.38 92 GLU A CA 1
ATOM 648 C C . GLU A 1 92 ? 0.808 9.762 5.389 1.00 93.38 92 GLU A C 1
ATOM 650 O O . GLU A 1 92 ? 0.141 10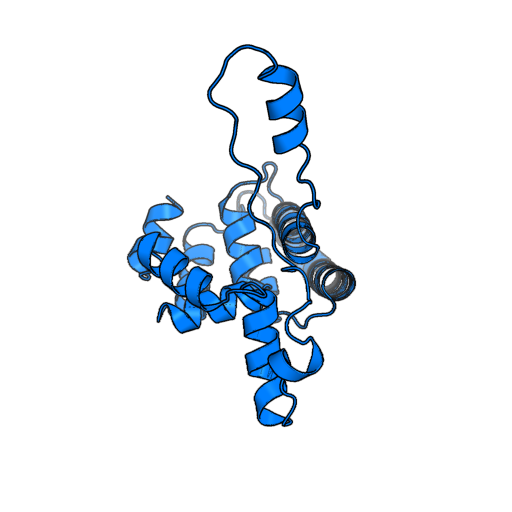.075 6.386 1.00 93.38 92 GLU A O 1
ATOM 655 N N . ALA A 1 93 ? 0.376 8.858 4.507 1.00 94.06 93 ALA A N 1
ATOM 656 C CA . ALA A 1 93 ? -0.876 8.127 4.642 1.00 94.06 93 ALA A CA 1
ATOM 657 C C . ALA A 1 93 ? -0.857 7.172 5.844 1.00 94.06 93 ALA A C 1
ATOM 659 O O . ALA A 1 93 ? -1.833 7.122 6.592 1.00 94.06 93 ALA A O 1
ATOM 660 N N . ALA A 1 94 ? 0.255 6.476 6.087 1.00 95.75 94 ALA A N 1
ATOM 661 C CA . ALA A 1 94 ? 0.432 5.587 7.234 1.00 95.75 94 ALA A CA 1
ATOM 662 C C . ALA A 1 94 ? 0.310 6.331 8.576 1.00 95.75 94 ALA A C 1
ATOM 664 O O . ALA A 1 94 ? -0.414 5.897 9.477 1.00 95.75 94 ALA A O 1
ATOM 665 N N . LEU A 1 95 ? 0.934 7.508 8.686 1.00 94.69 95 LEU A N 1
ATOM 666 C CA . LEU A 1 95 ? 0.812 8.376 9.861 1.00 94.69 95 LEU A CA 1
ATOM 667 C C . LEU A 1 95 ? -0.635 8.821 10.090 1.00 94.69 95 LEU A C 1
ATOM 669 O O . LEU A 1 95 ? -1.159 8.743 11.204 1.00 94.69 95 LEU A O 1
ATOM 673 N N . ARG A 1 96 ? -1.314 9.263 9.028 1.00 93.56 96 ARG A N 1
ATOM 674 C CA . ARG A 1 96 ? -2.725 9.654 9.113 1.00 93.56 96 ARG A CA 1
ATOM 675 C C . ARG A 1 96 ? -3.637 8.486 9.445 1.00 93.56 96 ARG A C 1
ATOM 677 O O . ARG A 1 96 ? -4.606 8.687 10.172 1.00 93.56 96 ARG A O 1
ATOM 684 N N . LEU A 1 97 ? -3.334 7.286 8.960 1.00 94.19 97 LEU A N 1
ATOM 685 C CA . LEU A 1 97 ? -4.075 6.079 9.301 1.00 94.19 97 LEU A CA 1
ATOM 686 C C . LEU A 1 97 ? -3.963 5.779 10.801 1.00 94.19 97 LEU A C 1
ATOM 688 O O . LEU A 1 97 ? -4.989 5.550 11.441 1.00 94.19 97 LEU A O 1
ATOM 692 N N . ALA A 1 98 ? -2.766 5.869 11.388 1.00 93.69 98 ALA A N 1
ATOM 693 C CA . ALA A 1 98 ? -2.573 5.714 12.834 1.00 93.69 98 ALA A CA 1
ATOM 694 C C . ALA A 1 98 ? -3.400 6.741 13.636 1.00 93.69 98 ALA A C 1
ATOM 696 O O . ALA A 1 98 ? -4.141 6.386 14.560 1.00 93.69 98 ALA A O 1
ATOM 697 N N . LEU A 1 99 ? -3.374 8.014 13.219 1.00 91.88 99 LEU A N 1
ATOM 698 C CA . LEU A 1 99 ? -4.191 9.070 13.828 1.00 91.88 99 LEU A CA 1
ATOM 699 C C . LEU A 1 99 ? -5.695 8.804 13.670 1.00 91.88 99 LEU A C 1
ATOM 701 O O . LEU A 1 99 ? -6.469 8.995 14.615 1.00 91.88 99 LEU A O 1
ATOM 705 N N . ALA A 1 100 ? -6.118 8.330 12.496 1.00 91.19 100 ALA A N 1
ATOM 706 C CA . ALA A 1 100 ? -7.504 7.988 12.212 1.00 91.19 100 ALA A CA 1
ATOM 707 C C . ALA A 1 100 ? -7.991 6.816 13.072 1.00 91.19 100 ALA A C 1
ATOM 709 O O . ALA A 1 100 ? -9.130 6.849 13.540 1.00 91.19 100 ALA A O 1
ATOM 710 N N . ARG A 1 101 ? -7.114 5.845 13.350 1.00 91.25 101 ARG A N 1
ATOM 711 C CA . ARG A 1 101 ? -7.348 4.701 14.242 1.00 91.25 101 ARG A CA 1
ATOM 712 C C . ARG A 1 101 ? -7.276 5.057 15.732 1.00 91.25 101 ARG A C 1
ATOM 714 O O . ARG A 1 101 ? -7.699 4.248 16.559 1.00 91.25 101 ARG A O 1
ATOM 721 N N . ARG A 1 102 ? -6.873 6.287 16.082 1.00 89.75 102 ARG A N 1
ATOM 722 C CA . ARG A 1 102 ? -6.650 6.757 17.467 1.00 89.75 102 ARG A CA 1
ATOM 723 C C . ARG A 1 102 ? -5.527 5.996 18.174 1.00 89.75 102 ARG A C 1
ATOM 725 O O . ARG A 1 102 ? -5.617 5.710 19.367 1.00 89.75 102 ARG A O 1
ATOM 732 N N . GLU A 1 103 ? -4.466 5.692 17.439 1.00 89.69 103 GLU A N 1
ATOM 733 C CA . GLU A 1 103 ? -3.260 5.073 17.981 1.00 89.69 103 GLU A CA 1
ATOM 734 C C . GLU A 1 103 ? -2.224 6.135 18.353 1.00 89.69 103 GLU A C 1
ATOM 736 O O . GLU A 1 103 ? -2.095 7.161 17.687 1.00 89.69 103 GLU A O 1
ATOM 741 N N . ARG A 1 104 ? -1.526 5.914 19.473 1.00 86.88 104 ARG A N 1
ATOM 742 C CA . ARG A 1 104 ? -0.515 6.850 19.997 1.00 86.88 104 ARG A CA 1
ATOM 743 C C . ARG A 1 104 ? 0.841 6.695 19.318 1.00 86.88 104 ARG A C 1
ATOM 745 O O . ARG A 1 104 ? 1.643 7.618 19.349 1.00 86.88 104 ARG A O 1
ATOM 752 N N . GLU A 1 105 ? 1.088 5.529 18.739 1.00 89.81 105 GLU A N 1
ATOM 753 C CA . GLU A 1 105 ? 2.362 5.157 18.140 1.00 89.81 105 GLU A CA 1
ATOM 754 C C . GLU A 1 105 ? 2.147 4.830 16.668 1.00 89.81 105 GLU A C 1
ATOM 756 O O . GLU A 1 105 ? 1.243 4.071 16.317 1.00 89.81 105 GLU A O 1
ATOM 761 N N . HIS A 1 106 ? 3.008 5.376 15.813 1.00 92.38 106 HIS A N 1
ATOM 762 C CA . HIS A 1 106 ? 3.142 4.890 14.451 1.00 92.38 106 HIS A CA 1
ATOM 763 C C . HIS A 1 106 ? 3.979 3.609 14.468 1.00 92.38 106 HIS A C 1
ATOM 765 O O . HIS A 1 106 ? 5.045 3.560 15.081 1.00 92.38 106 HIS A O 1
ATOM 771 N N . ARG A 1 107 ? 3.480 2.571 13.803 1.00 93.38 107 ARG A N 1
ATOM 772 C CA . ARG A 1 107 ? 4.066 1.225 13.800 1.00 93.38 107 ARG A CA 1
ATOM 773 C C . ARG A 1 107 ? 4.099 0.655 12.381 1.00 93.38 107 ARG A C 1
ATOM 775 O O . ARG A 1 107 ? 3.296 1.112 11.562 1.00 93.38 107 ARG A O 1
ATOM 782 N N . PRO A 1 108 ? 4.969 -0.327 12.079 1.00 94.69 108 PRO A N 1
ATOM 783 C CA . PRO A 1 108 ? 5.131 -0.863 10.725 1.00 94.69 108 PRO A CA 1
ATOM 784 C C . PRO A 1 108 ? 3.835 -1.370 10.083 1.00 94.69 108 PRO A C 1
ATOM 786 O O . PRO A 1 108 ? 3.682 -1.300 8.866 1.00 94.69 108 PRO A O 1
ATOM 789 N N . GLU A 1 109 ? 2.871 -1.833 10.878 1.00 94.94 109 GLU A N 1
ATOM 790 C CA . GLU A 1 109 ? 1.595 -2.343 10.373 1.00 94.94 109 GLU A CA 1
ATOM 791 C C . GLU A 1 109 ? 0.749 -1.237 9.735 1.00 94.94 109 GLU A C 1
ATOM 793 O O . GLU A 1 109 ? 0.050 -1.488 8.759 1.00 94.94 109 GLU A O 1
ATOM 798 N N . HIS A 1 110 ? 0.847 0.003 10.222 1.00 96.19 110 HIS A N 1
ATOM 799 C CA . HIS A 1 110 ? 0.168 1.148 9.609 1.00 96.19 110 HIS A CA 1
ATOM 800 C C . HIS A 1 110 ? 0.698 1.432 8.209 1.00 96.19 110 HIS A C 1
ATOM 802 O O . HIS A 1 110 ? -0.079 1.740 7.307 1.00 96.19 110 HIS A O 1
ATOM 808 N N . LEU A 1 111 ? 2.015 1.303 8.033 1.00 95.75 111 LEU A N 1
ATOM 809 C CA . LEU A 1 111 ? 2.654 1.453 6.736 1.00 95.75 111 LEU A CA 1
ATOM 810 C C . LEU A 1 111 ? 2.245 0.322 5.795 1.00 95.75 111 LEU A C 1
ATOM 812 O O . LEU A 1 111 ? 1.861 0.601 4.665 1.00 95.75 111 LEU A O 1
ATOM 816 N N . ALA A 1 112 ? 2.243 -0.927 6.269 1.00 95.75 112 ALA A N 1
ATOM 817 C CA . ALA A 1 112 ? 1.784 -2.068 5.479 1.00 95.75 112 ALA A CA 1
ATOM 818 C C . ALA A 1 112 ? 0.319 -1.904 5.035 1.00 95.75 112 ALA A C 1
ATOM 820 O O . ALA A 1 112 ? 0.014 -2.041 3.854 1.00 95.75 112 ALA A O 1
ATOM 821 N N . LEU A 1 113 ? -0.576 -1.540 5.958 1.00 95.75 113 LEU A N 1
ATOM 822 C CA . LEU A 1 113 ? -1.987 -1.295 5.663 1.00 95.75 113 LEU A CA 1
ATOM 823 C C . LEU A 1 113 ? -2.181 -0.156 4.654 1.00 95.75 113 LEU A C 1
ATOM 825 O O . LEU A 1 113 ? -2.972 -0.299 3.726 1.00 95.75 113 LEU A O 1
ATOM 829 N N . ALA A 1 114 ? -1.465 0.961 4.814 1.00 95.38 114 ALA A N 1
ATOM 830 C CA . ALA A 1 114 ? -1.560 2.095 3.898 1.00 95.38 114 ALA A CA 1
ATOM 831 C C . ALA A 1 114 ? -1.022 1.753 2.501 1.00 95.38 114 ALA A C 1
ATOM 833 O O . ALA A 1 114 ? -1.688 2.041 1.512 1.00 95.38 114 ALA A O 1
ATOM 834 N N . LEU A 1 115 ? 0.141 1.101 2.418 1.00 94.81 115 LEU A N 1
ATOM 835 C CA . LEU A 1 115 ? 0.742 0.670 1.155 1.00 94.81 115 LEU A CA 1
ATOM 836 C C . LEU A 1 115 ? -0.180 -0.286 0.394 1.00 94.81 115 LEU A C 1
ATOM 838 O O . LEU A 1 115 ? -0.496 -0.044 -0.764 1.00 94.81 115 LEU A O 1
ATOM 842 N N . ILE A 1 116 ? -0.670 -1.338 1.048 1.00 95.12 116 ILE A N 1
ATOM 843 C CA . ILE A 1 116 ? -1.495 -2.363 0.393 1.00 95.12 116 ILE A CA 1
ATOM 844 C C . ILE A 1 116 ? -2.859 -1.795 -0.035 1.00 95.12 116 ILE A C 1
ATOM 846 O O . ILE A 1 116 ? -3.369 -2.161 -1.095 1.00 95.12 116 ILE A O 1
ATOM 850 N N . ALA A 1 117 ? -3.440 -0.886 0.757 1.00 94.38 117 ALA A N 1
ATOM 851 C CA . ALA A 1 117 ? -4.749 -0.300 0.470 1.00 94.38 117 ALA A CA 1
ATOM 852 C C . ALA A 1 117 ? -4.723 0.856 -0.544 1.00 94.38 117 ALA A C 1
ATOM 854 O O . ALA A 1 117 ? -5.757 1.135 -1.154 1.00 94.38 117 ALA A O 1
ATOM 855 N N . LEU A 1 118 ? -3.598 1.568 -0.682 1.00 92.81 118 LEU A N 1
ATOM 856 C CA . LEU A 1 118 ? -3.529 2.791 -1.488 1.00 92.81 118 LEU A CA 1
ATOM 857 C C . LEU A 1 118 ? -2.621 2.676 -2.700 1.00 92.81 118 LEU A C 1
ATOM 859 O O . LEU A 1 118 ? -2.964 3.233 -3.740 1.00 92.81 118 LEU A O 1
ATOM 863 N N . ASP A 1 119 ? -1.488 1.989 -2.577 1.00 92.94 119 ASP A N 1
ATOM 864 C CA . ASP A 1 119 ? -0.391 2.146 -3.518 1.00 92.94 119 ASP A CA 1
ATOM 865 C C . ASP A 1 119 ? -0.529 1.220 -4.741 1.00 92.94 119 ASP A C 1
ATOM 867 O O . ASP A 1 119 ? -0.523 -0.010 -4.597 1.00 92.94 119 ASP A O 1
ATOM 871 N N . PRO A 1 120 ? -0.664 1.778 -5.962 1.00 91.88 120 PRO A N 1
ATOM 872 C CA . PRO A 1 120 ? -0.802 0.986 -7.183 1.00 91.88 120 PRO A CA 1
ATOM 873 C C . PRO A 1 120 ? 0.464 0.209 -7.532 1.00 91.88 120 PRO A C 1
ATOM 875 O O . PRO A 1 120 ? 0.355 -0.893 -8.070 1.00 91.88 120 PRO A O 1
ATOM 878 N N . GLY A 1 121 ? 1.644 0.717 -7.171 1.00 91.75 121 GLY A N 1
ATOM 879 C CA . GLY A 1 121 ? 2.896 -0.012 -7.329 1.00 91.75 121 GLY A CA 1
ATOM 880 C C . GLY A 1 121 ? 2.934 -1.255 -6.444 1.00 91.75 121 GLY A C 1
ATOM 881 O O . GLY A 1 121 ? 3.258 -2.342 -6.916 1.00 91.75 121 GLY A O 1
ATOM 882 N N . VAL A 1 122 ? 2.516 -1.142 -5.184 1.00 93.94 122 VAL A N 1
ATOM 883 C CA . VAL A 1 122 ? 2.409 -2.289 -4.268 1.00 93.94 122 VAL A CA 1
ATOM 884 C C . VAL A 1 122 ? 1.376 -3.294 -4.761 1.00 93.94 122 VAL A C 1
ATOM 886 O O . VAL A 1 122 ? 1.647 -4.493 -4.747 1.00 93.94 122 VAL A O 1
ATOM 889 N N . ALA A 1 123 ? 0.218 -2.844 -5.251 1.00 94.69 123 ALA A N 1
ATOM 890 C CA . ALA A 1 123 ? -0.761 -3.756 -5.840 1.00 94.69 123 ALA A CA 1
ATOM 891 C C . ALA A 1 123 ? -0.203 -4.493 -7.066 1.00 94.69 123 ALA A C 1
ATOM 893 O O . ALA A 1 123 ? -0.444 -5.691 -7.216 1.00 94.69 123 ALA A O 1
ATOM 894 N N . TRP A 1 124 ? 0.573 -3.808 -7.910 1.00 94.75 124 TRP A N 1
ATOM 895 C CA . TRP A 1 124 ? 1.271 -4.438 -9.026 1.00 94.75 124 TRP A CA 1
ATOM 896 C C . TRP A 1 124 ? 2.286 -5.478 -8.533 1.00 94.75 124 TRP A C 1
ATOM 898 O O . TRP A 1 124 ? 2.264 -6.611 -9.004 1.00 94.75 124 TRP A O 1
ATOM 908 N N . VAL A 1 125 ? 3.111 -5.145 -7.534 1.00 95.00 125 VAL A N 1
ATOM 909 C CA . VAL A 1 125 ? 4.111 -6.061 -6.953 1.00 95.00 125 VAL A CA 1
ATOM 910 C C . VAL A 1 125 ? 3.453 -7.311 -6.372 1.00 95.00 125 VAL A C 1
ATOM 912 O O . VAL A 1 125 ? 3.904 -8.417 -6.660 1.00 95.00 125 VAL A O 1
ATOM 915 N N . LEU A 1 126 ? 2.376 -7.160 -5.596 1.00 95.94 126 LEU A N 1
ATOM 916 C CA . LEU A 1 126 ? 1.651 -8.292 -5.010 1.00 95.94 126 LEU A CA 1
ATOM 917 C C . LEU A 1 126 ? 1.028 -9.180 -6.087 1.00 95.94 126 LEU A C 1
ATOM 919 O O . LEU A 1 126 ? 1.169 -10.398 -6.023 1.00 95.94 126 LEU A O 1
ATOM 923 N N . LYS A 1 127 ? 0.427 -8.582 -7.122 1.00 95.75 127 LYS A N 1
ATOM 924 C CA . LYS A 1 127 ? -0.104 -9.326 -8.269 1.00 95.75 127 LYS A CA 1
ATOM 925 C C . LYS A 1 127 ? 0.997 -10.111 -8.987 1.00 95.75 127 LYS A C 1
ATOM 927 O O . LYS A 1 127 ? 0.815 -11.290 -9.273 1.00 95.75 127 LYS A O 1
ATOM 932 N N . THR A 1 128 ? 2.142 -9.483 -9.246 1.00 95.50 128 THR A N 1
ATOM 933 C CA . THR A 1 128 ? 3.303 -10.119 -9.891 1.00 95.50 128 THR A CA 1
ATOM 934 C C . THR A 1 128 ? 3.898 -11.236 -9.030 1.00 95.50 128 THR A C 1
ATOM 936 O O . THR A 1 128 ? 4.334 -12.255 -9.558 1.00 95.50 128 THR A O 1
ATOM 939 N N . ALA A 1 129 ? 3.869 -11.086 -7.705 1.00 94.62 129 ALA A N 1
ATOM 940 C CA . ALA A 1 129 ? 4.275 -12.112 -6.747 1.00 94.62 129 ALA A CA 1
ATOM 941 C C . ALA A 1 129 ? 3.205 -13.200 -6.509 1.00 94.62 129 ALA A C 1
ATOM 943 O O . ALA A 1 129 ? 3.416 -14.075 -5.672 1.00 94.62 129 ALA A O 1
ATOM 944 N N . ASN A 1 130 ? 2.073 -13.158 -7.224 1.00 95.44 130 ASN A N 1
ATOM 945 C CA . ASN A 1 130 ? 0.928 -14.055 -7.049 1.00 95.44 130 ASN A CA 1
ATOM 946 C C . ASN A 1 130 ? 0.375 -14.078 -5.608 1.00 95.44 130 ASN A C 1
ATOM 948 O O . ASN A 1 130 ? -0.047 -15.116 -5.101 1.00 95.44 130 ASN A O 1
ATOM 952 N N . VAL A 1 131 ? 0.398 -12.922 -4.944 1.00 96.25 131 VAL A N 1
ATOM 953 C CA . VAL A 1 131 ? -0.167 -12.714 -3.610 1.00 96.25 131 VAL A CA 1
ATOM 954 C C . VAL A 1 131 ? -1.564 -12.121 -3.750 1.00 96.25 131 VAL A C 1
ATOM 956 O O . VAL A 1 131 ? -1.746 -11.084 -4.393 1.00 96.25 131 VAL A O 1
ATOM 959 N N . ASP A 1 132 ? -2.548 -12.747 -3.103 1.00 95.25 132 ASP A N 1
ATOM 960 C CA . ASP A 1 132 ? -3.894 -12.187 -2.997 1.00 95.25 132 ASP A CA 1
ATOM 961 C C . ASP A 1 132 ? -3.869 -10.957 -2.080 1.00 95.25 132 ASP A C 1
ATOM 963 O O . ASP A 1 132 ? -3.800 -11.048 -0.851 1.00 95.25 132 ASP A O 1
ATOM 967 N N . ARG A 1 133 ? -3.905 -9.781 -2.709 1.00 95.12 133 ARG A N 1
ATOM 968 C CA . ARG A 1 133 ? -3.877 -8.485 -2.031 1.00 95.12 133 ARG A CA 1
ATOM 969 C C . ARG A 1 133 ? -5.054 -8.312 -1.076 1.00 95.12 133 ARG A C 1
ATOM 971 O O . ARG A 1 133 ? -4.862 -7.776 0.014 1.00 95.12 133 ARG A O 1
ATOM 978 N N . ASP A 1 134 ? -6.256 -8.705 -1.485 1.00 94.12 134 ASP A N 1
ATOM 979 C CA . ASP A 1 134 ? -7.469 -8.413 -0.725 1.00 94.12 134 ASP A CA 1
ATOM 980 C C . ASP A 1 134 ? -7.564 -9.351 0.488 1.00 94.12 134 ASP A C 1
ATOM 982 O O . ASP A 1 134 ? -7.861 -8.890 1.595 1.00 94.12 134 ASP A O 1
ATOM 986 N N . ALA A 1 135 ? -7.189 -10.626 0.324 1.00 94.94 135 ALA A N 1
ATOM 987 C CA . ALA A 1 135 ? -7.046 -11.564 1.437 1.00 94.94 135 ALA A CA 1
ATOM 988 C C . ALA A 1 135 ? -5.944 -11.134 2.421 1.00 94.94 135 ALA A C 1
ATOM 990 O O . ALA A 1 135 ? -6.164 -11.143 3.637 1.00 94.94 135 ALA A O 1
ATOM 991 N N . LEU A 1 136 ? -4.784 -10.696 1.915 1.00 95.69 136 LEU A N 1
ATOM 992 C CA . LEU A 1 136 ? -3.695 -10.185 2.748 1.00 95.69 136 LEU A CA 1
ATOM 993 C C . LEU A 1 136 ? -4.132 -8.942 3.537 1.00 95.69 136 LEU A C 1
ATOM 995 O O . LEU A 1 136 ? -3.861 -8.838 4.735 1.00 95.69 136 LEU A O 1
ATOM 999 N N . LEU A 1 137 ? -4.819 -7.999 2.888 1.00 95.38 137 LEU A N 1
ATOM 1000 C CA . LEU A 1 137 ? -5.291 -6.779 3.537 1.00 95.38 137 LEU A CA 1
ATOM 1001 C C . LEU A 1 137 ? -6.330 -7.079 4.623 1.00 95.38 137 LEU A C 1
ATOM 1003 O O . LEU A 1 137 ? -6.268 -6.491 5.705 1.00 95.38 137 LEU A O 1
ATOM 1007 N N . ALA A 1 138 ? -7.253 -8.006 4.358 1.00 93.44 138 ALA A N 1
ATOM 1008 C CA . ALA A 1 138 ? -8.251 -8.443 5.328 1.00 93.44 138 ALA A CA 1
ATOM 1009 C C . ALA A 1 138 ? -7.607 -9.113 6.555 1.00 93.44 138 ALA A C 1
ATOM 1011 O O . ALA A 1 138 ? -7.956 -8.779 7.688 1.00 93.44 138 ALA A O 1
ATOM 1012 N N . ASP A 1 139 ? -6.630 -10.002 6.357 1.00 95.25 139 ASP A N 1
ATOM 1013 C CA . ASP A 1 139 ? -5.922 -10.676 7.455 1.00 95.25 139 ASP A CA 1
ATOM 1014 C C . ASP A 1 139 ? -5.048 -9.700 8.261 1.00 95.25 139 ASP A C 1
ATOM 1016 O O . ASP A 1 139 ? -5.032 -9.744 9.492 1.00 95.25 139 ASP A O 1
ATOM 1020 N N . LEU A 1 140 ? -4.387 -8.740 7.604 1.00 95.06 140 LEU A N 1
ATOM 1021 C CA . LEU A 1 140 ? -3.674 -7.663 8.301 1.00 95.06 140 LEU A CA 1
ATOM 1022 C C . LEU A 1 140 ? -4.623 -6.806 9.143 1.00 95.06 140 LEU A C 1
ATOM 1024 O O . LEU A 1 140 ? -4.307 -6.496 10.293 1.00 95.06 140 LEU A O 1
ATOM 1028 N N . ALA A 1 141 ? -5.786 -6.441 8.601 1.00 93.81 141 ALA A N 1
ATOM 1029 C CA . ALA A 1 141 ? -6.791 -5.667 9.322 1.00 93.81 141 ALA A CA 1
ATOM 1030 C C . ALA A 1 141 ? -7.340 -6.428 10.540 1.00 93.81 141 ALA A C 1
ATOM 1032 O O . ALA A 1 141 ? -7.517 -5.836 11.606 1.00 93.81 141 ALA A O 1
ATOM 1033 N N . ALA A 1 142 ? -7.566 -7.737 10.396 1.00 93.62 142 ALA A N 1
ATOM 1034 C CA . ALA A 1 142 ? -8.033 -8.606 11.470 1.00 93.62 142 ALA A CA 1
ATOM 1035 C C . ALA A 1 142 ? -6.960 -8.847 12.545 1.00 93.62 142 ALA A C 1
ATOM 1037 O O . ALA A 1 142 ? -7.273 -8.848 13.735 1.00 93.62 142 ALA A O 1
ATOM 1038 N N . THR A 1 143 ? -5.698 -9.014 12.139 1.00 95.31 143 THR A N 1
ATOM 1039 C CA . THR A 1 143 ? -4.561 -9.239 13.046 1.00 95.31 143 THR A CA 1
ATOM 1040 C C . THR A 1 143 ? -4.209 -7.977 13.833 1.00 95.31 143 THR A C 1
ATOM 1042 O O . THR A 1 143 ? -3.850 -8.049 15.009 1.00 95.31 143 THR A O 1
ATOM 1045 N N . PHE A 1 144 ? -4.343 -6.808 13.203 1.00 93.25 144 PHE A N 1
ATOM 1046 C CA . PHE A 1 144 ? -4.031 -5.513 13.800 1.00 93.25 144 PHE A CA 1
ATOM 1047 C C . PHE A 1 144 ? -5.264 -4.603 13.806 1.00 93.25 144 PHE A C 1
ATOM 1049 O O . PHE A 1 144 ? -5.287 -3.600 13.082 1.00 93.25 144 PHE A O 1
ATOM 1056 N N . PRO A 1 145 ? -6.288 -4.900 14.629 1.00 91.56 145 PRO A N 1
ATOM 1057 C CA . PRO A 1 145 ? -7.492 -4.087 14.705 1.00 91.56 145 PRO A CA 1
ATOM 1058 C C . PRO A 1 145 ? -7.221 -2.767 15.450 1.00 91.56 145 PRO A C 1
ATOM 1060 O O . PRO A 1 145 ? -6.352 -2.711 16.326 1.00 91.56 145 PRO A O 1
ATOM 1063 N N . PRO A 1 146 ? -7.977 -1.693 15.160 1.00 89.81 146 PRO A N 1
ATOM 1064 C CA . PRO A 1 146 ? -7.867 -0.443 15.897 1.00 89.81 146 PRO A CA 1
ATOM 1065 C C . PRO A 1 146 ? -8.262 -0.627 17.373 1.00 89.81 146 PRO A C 1
ATOM 1067 O O . PRO A 1 146 ? -9.075 -1.494 17.713 1.00 89.81 146 PRO A O 1
ATOM 1070 N N . PRO A 1 147 ? -7.754 0.221 18.284 1.00 86.06 147 PRO A N 1
ATOM 1071 C CA . PRO A 1 147 ? -8.002 0.081 19.713 1.00 86.06 147 PRO A CA 1
ATOM 1072 C C . PRO A 1 147 ? -9.497 0.197 20.046 1.00 86.06 147 PRO A C 1
ATOM 1074 O O . PRO A 1 147 ? -10.142 1.201 19.734 1.00 86.06 147 PRO A O 1
ATOM 1077 N N . ARG A 1 148 ? -10.044 -0.811 20.738 1.00 81.94 148 ARG A N 1
ATOM 1078 C CA . ARG A 1 148 ? -11.460 -0.880 21.170 1.00 81.94 148 ARG A CA 1
ATOM 1079 C C . ARG A 1 148 ? -11.688 -0.474 22.634 1.00 81.94 148 ARG A C 1
ATOM 1081 O O . ARG A 1 148 ? -12.779 -0.635 23.159 1.00 81.94 148 ARG A O 1
ATOM 1088 N N . ARG A 1 149 ? -10.663 0.069 23.301 1.00 77.88 149 ARG A N 1
ATOM 1089 C CA . ARG A 1 149 ? -10.660 0.297 24.760 1.00 77.88 149 ARG A CA 1
ATOM 1090 C C . ARG A 1 149 ? -11.684 1.327 25.254 1.00 77.88 149 ARG A C 1
ATOM 1092 O O . ARG A 1 149 ? -12.030 1.292 26.425 1.00 77.88 149 ARG A O 1
ATOM 1099 N N . ASN A 1 150 ? -12.131 2.256 24.405 1.00 81.25 150 ASN A N 1
ATOM 1100 C CA . ASN A 1 150 ? -13.038 3.332 24.809 1.00 81.25 150 ASN A CA 1
ATOM 1101 C C . ASN A 1 150 ? -14.186 3.503 23.786 1.00 81.25 150 ASN A C 1
ATOM 1103 O 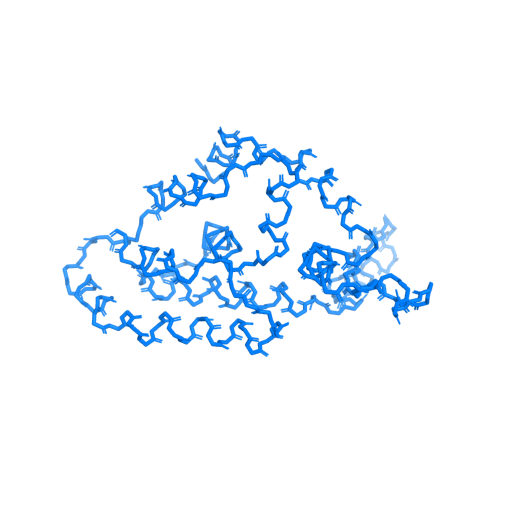O . ASN A 1 150 ? -13.909 3.746 22.601 1.00 81.25 150 ASN A O 1
ATOM 1107 N N . PRO A 1 151 ? -15.463 3.407 24.210 1.00 84.88 151 PRO A N 1
ATOM 1108 C CA . PRO A 1 151 ? -16.612 3.575 23.321 1.00 84.88 151 PRO A CA 1
ATOM 1109 C C . PRO A 1 151 ? -16.686 4.983 22.717 1.00 84.88 151 PRO A C 1
ATOM 1111 O O . PRO A 1 151 ? -17.064 5.114 21.554 1.00 84.88 151 PRO A O 1
ATOM 1114 N N . LEU A 1 152 ? -16.240 6.020 23.436 1.00 85.31 152 LEU A N 1
ATOM 1115 C CA . LEU A 1 152 ? -16.189 7.394 22.926 1.00 85.31 152 LEU A CA 1
ATOM 1116 C C . LEU A 1 152 ? -15.214 7.521 21.756 1.00 85.31 152 LEU A C 1
ATOM 1118 O O . LEU A 1 152 ? -15.568 8.079 20.724 1.00 85.31 152 LEU A O 1
ATOM 1122 N N . LEU A 1 153 ? -14.018 6.934 21.870 1.00 82.25 153 LEU A N 1
ATOM 1123 C CA . LEU A 1 153 ? -13.052 6.916 20.763 1.00 82.25 153 LEU A CA 1
ATOM 1124 C C . LEU A 1 153 ? -13.598 6.135 19.564 1.00 82.25 153 LEU A C 1
ATOM 1126 O O . LEU A 1 153 ? -13.361 6.505 18.418 1.00 82.25 153 LEU A O 1
ATOM 1130 N N . THR A 1 154 ? -14.366 5.076 19.817 1.00 85.25 154 THR A N 1
ATOM 1131 C CA . THR A 1 154 ? -15.013 4.299 18.754 1.00 85.25 154 THR A CA 1
ATOM 1132 C C . THR A 1 154 ? -16.091 5.117 18.039 1.00 85.25 154 THR A C 1
ATOM 1134 O O . THR A 1 154 ? -16.125 5.133 16.808 1.00 85.25 154 THR A O 1
ATOM 1137 N N . ALA A 1 155 ? -16.941 5.829 18.782 1.00 85.12 155 ALA A N 1
ATOM 1138 C CA . ALA A 1 155 ? -17.957 6.717 18.225 1.00 85.12 155 ALA A CA 1
ATOM 1139 C C . ALA A 1 155 ? -17.324 7.883 17.452 1.00 85.12 155 ALA A C 1
ATOM 1141 O O . ALA A 1 155 ? -17.702 8.152 16.314 1.00 85.12 155 ALA A O 1
ATOM 1142 N N . GLU A 1 156 ? -16.294 8.511 18.014 1.00 85.44 156 GLU A N 1
ATOM 1143 C CA . GLU A 1 156 ? -15.561 9.597 17.372 1.00 85.44 156 GLU A CA 1
ATOM 1144 C C . GLU A 1 156 ? -14.928 9.158 16.044 1.00 85.44 156 GLU A C 1
ATOM 1146 O O . GLU A 1 156 ? -15.037 9.867 15.041 1.00 85.44 156 GLU A O 1
ATOM 1151 N N . ARG A 1 157 ? -14.318 7.963 15.992 1.00 87.06 157 ARG A N 1
ATOM 1152 C CA . ARG A 1 157 ? -13.813 7.393 14.733 1.00 87.06 157 ARG A CA 1
ATOM 1153 C C . ARG A 1 157 ? -14.916 7.227 13.696 1.00 87.06 157 ARG A C 1
ATOM 1155 O O . ARG A 1 157 ? -14.679 7.514 12.528 1.00 87.06 157 ARG A O 1
ATOM 1162 N N . ARG A 1 158 ? -16.108 6.778 14.103 1.00 86.19 158 ARG A N 1
ATOM 1163 C CA . ARG A 1 158 ? -17.254 6.603 13.195 1.00 86.19 158 ARG A CA 1
ATOM 1164 C C . ARG A 1 158 ? -17.755 7.940 12.651 1.00 86.19 158 ARG A C 1
ATOM 1166 O O . ARG A 1 158 ? -18.011 8.024 11.454 1.00 86.19 158 ARG A O 1
ATOM 1173 N N . LEU A 1 159 ? -17.840 8.964 13.500 1.00 87.31 159 LEU A N 1
ATOM 1174 C CA . LEU A 1 159 ? -18.286 10.311 13.127 1.00 87.31 159 LEU A CA 1
ATOM 1175 C C . LEU A 1 159 ? -17.290 11.009 12.193 1.00 87.31 159 LEU A C 1
ATOM 1177 O O . LEU A 1 159 ? -17.678 11.567 11.172 1.00 87.31 159 LEU A O 1
ATOM 1181 N N . ALA A 1 160 ? -15.996 10.934 12.506 1.00 86.25 160 ALA A N 1
ATOM 1182 C CA . ALA A 1 160 ? -14.939 11.549 11.706 1.00 86.25 160 ALA A CA 1
ATOM 1183 C C . ALA A 1 160 ? -14.518 10.704 10.490 1.00 86.25 160 ALA A C 1
ATOM 1185 O O . ALA A 1 160 ? -13.606 11.087 9.758 1.00 86.25 160 ALA A O 1
ATOM 1186 N N . LEU A 1 161 ? -15.142 9.545 10.265 1.00 88.38 161 LEU A N 1
ATOM 1187 C CA . LEU A 1 161 ? -14.738 8.624 9.207 1.00 88.38 161 LEU A CA 1
ATOM 1188 C C . LEU A 1 161 ? -14.793 9.248 7.810 1.00 88.38 161 LEU A C 1
ATOM 1190 O O . LEU A 1 161 ? -13.784 9.157 7.111 1.00 88.38 161 LEU A O 1
ATOM 1194 N N . PRO A 1 162 ? -15.907 9.875 7.376 1.00 87.06 162 PRO A N 1
ATOM 1195 C CA . PRO A 1 162 ? -16.015 10.321 5.991 1.00 87.06 162 PRO A CA 1
ATOM 1196 C C . PRO A 1 162 ? -14.988 11.409 5.669 1.00 87.06 162 PRO A C 1
ATOM 1198 O O . PRO A 1 162 ? -14.441 11.440 4.571 1.00 87.06 162 PRO A O 1
ATOM 1201 N N . SER A 1 163 ? -14.690 12.288 6.632 1.00 88.12 163 SER A N 1
ATOM 1202 C CA . SER A 1 163 ? -13.683 13.335 6.460 1.00 88.12 163 SER A CA 1
ATOM 1203 C C . SER A 1 163 ? -12.263 12.769 6.455 1.00 88.12 163 SER A C 1
ATOM 1205 O O . SER A 1 163 ? -11.482 13.137 5.583 1.00 88.12 163 SER A O 1
ATOM 1207 N N . ARG A 1 164 ? -11.933 11.837 7.362 1.00 88.38 164 ARG A N 1
ATOM 1208 C CA . ARG A 1 164 ? -10.603 11.200 7.430 1.00 88.38 164 ARG A CA 1
ATOM 1209 C C . ARG A 1 164 ? -10.299 10.343 6.208 1.00 88.38 164 ARG A C 1
ATOM 1211 O O . ARG A 1 164 ? -9.199 10.428 5.675 1.00 88.38 164 ARG A O 1
ATOM 1218 N N . HIS A 1 165 ? -11.273 9.552 5.759 1.00 90.62 165 HIS A N 1
ATOM 1219 C CA . HIS A 1 165 ? -11.181 8.760 4.530 1.00 90.62 165 HIS A CA 1
ATOM 1220 C C . HIS A 1 165 ? -10.895 9.652 3.323 1.00 90.62 165 HIS A C 1
ATOM 1222 O O . HIS A 1 165 ? -9.902 9.443 2.628 1.00 90.62 165 HIS A O 1
ATOM 1228 N N . ARG A 1 166 ? -11.713 10.691 3.117 1.00 89.62 166 ARG A N 1
ATOM 1229 C CA . ARG A 1 166 ? -11.530 11.620 1.998 1.00 89.62 166 ARG A CA 1
ATOM 1230 C C . ARG A 1 166 ? -10.214 12.385 2.085 1.00 89.62 166 ARG A C 1
ATOM 1232 O O . ARG A 1 166 ? -9.592 12.575 1.050 1.00 89.62 166 ARG A O 1
ATOM 1239 N N . ASP A 1 167 ? -9.781 12.821 3.271 1.00 90.00 167 ASP A N 1
ATOM 1240 C CA . ASP A 1 167 ? -8.497 13.524 3.430 1.00 90.00 167 ASP A CA 1
ATOM 1241 C C . ASP A 1 167 ? -7.313 12.618 3.073 1.00 90.00 167 ASP A C 1
ATOM 1243 O O . ASP A 1 167 ? -6.443 13.039 2.314 1.00 90.00 167 ASP A O 1
ATOM 1247 N N . LEU A 1 168 ? -7.319 11.367 3.548 1.00 91.12 168 LEU A N 1
ATOM 1248 C CA . LEU A 1 168 ? -6.308 10.359 3.215 1.00 91.12 168 LEU A CA 1
ATOM 1249 C C . LEU A 1 168 ? -6.206 10.141 1.704 1.00 91.12 168 LEU A C 1
ATOM 1251 O O . LEU A 1 168 ? -5.135 10.331 1.130 1.00 91.12 168 LEU A O 1
ATOM 1255 N N . VAL A 1 169 ? -7.328 9.801 1.061 1.00 91.94 169 VAL A N 1
ATOM 1256 C CA . VAL A 1 169 ? -7.373 9.536 -0.383 1.00 91.94 169 VAL A CA 1
ATOM 1257 C C . VAL A 1 169 ? -6.970 10.781 -1.166 1.00 91.94 169 VAL A C 1
ATOM 1259 O O . VAL A 1 169 ? -6.060 10.724 -1.986 1.00 91.94 169 VAL A O 1
ATOM 1262 N N . ARG A 1 170 ? -7.578 11.936 -0.872 1.00 91.94 170 ARG A N 1
ATOM 1263 C CA . ARG A 1 170 ? -7.316 13.189 -1.590 1.00 91.94 170 ARG A CA 1
ATOM 1264 C C . ARG A 1 170 ? -5.852 13.603 -1.509 1.00 91.94 170 ARG A C 1
ATOM 1266 O O . ARG A 1 170 ? -5.321 14.100 -2.496 1.00 91.94 170 ARG A O 1
ATOM 1273 N N . ARG A 1 171 ? -5.208 13.467 -0.347 1.00 88.69 171 ARG A N 1
ATOM 1274 C CA . ARG A 1 171 ? -3.796 13.844 -0.180 1.00 88.69 171 ARG A CA 1
ATOM 1275 C C . ARG A 1 171 ? -2.873 12.878 -0.889 1.00 88.69 171 ARG A C 1
ATOM 1277 O O . ARG A 1 171 ? -2.014 13.341 -1.626 1.00 88.69 171 ARG A O 1
ATOM 1284 N N . TYR A 1 172 ? -3.101 11.576 -0.732 1.00 89.31 172 TYR A N 1
ATOM 1285 C CA . TYR A 1 172 ? -2.316 10.572 -1.438 1.00 89.31 172 TYR A CA 1
ATOM 1286 C C . TYR A 1 172 ? -2.397 10.790 -2.957 1.00 89.31 172 TYR A C 1
ATOM 1288 O O . TYR A 1 172 ? -1.368 10.924 -3.615 1.00 89.31 172 TYR A O 1
ATOM 1296 N N . GLN A 1 173 ? -3.609 10.949 -3.498 1.00 91.19 173 GLN A N 1
ATOM 1297 C CA . GLN A 1 173 ? -3.832 11.227 -4.921 1.00 91.19 173 GLN A CA 1
ATOM 1298 C C . GLN A 1 173 ? -3.232 12.567 -5.360 1.00 91.19 173 GLN A C 1
ATOM 1300 O O . GLN A 1 173 ? -2.700 12.671 -6.456 1.00 91.19 173 GLN A O 1
ATOM 1305 N N . ARG A 1 174 ? -3.292 13.608 -4.519 1.00 88.06 174 ARG A N 1
ATOM 1306 C CA . ARG A 1 174 ? -2.684 14.911 -4.825 1.00 88.06 174 ARG A CA 1
ATOM 1307 C C . ARG A 1 174 ? -1.161 14.830 -4.907 1.00 88.06 174 ARG A C 1
ATOM 1309 O O . ARG A 1 174 ? -0.586 15.510 -5.746 1.00 88.06 174 ARG A O 1
ATOM 1316 N N . THR A 1 175 ? -0.527 14.064 -4.022 1.00 83.38 175 THR A N 1
ATOM 1317 C CA . THR A 1 175 ? 0.936 13.952 -3.964 1.00 83.38 175 THR A CA 1
ATOM 1318 C C . THR A 1 175 ? 1.476 13.041 -5.065 1.00 83.38 175 THR A C 1
ATOM 1320 O O . THR A 1 175 ? 2.486 13.370 -5.677 1.00 83.38 175 THR A O 1
ATOM 1323 N N . THR A 1 176 ? 0.803 11.920 -5.335 1.00 84.69 176 THR A N 1
ATOM 1324 C CA . THR A 1 176 ? 1.263 10.913 -6.311 1.00 84.69 176 THR A CA 1
ATOM 1325 C C . THR A 1 176 ? 0.710 11.126 -7.718 1.00 84.69 176 THR A C 1
ATOM 1327 O O . THR A 1 176 ? 1.265 10.618 -8.683 1.00 84.69 176 THR A O 1
ATOM 1330 N N . GLY A 1 177 ? -0.414 11.836 -7.855 1.00 85.38 177 GLY A N 1
ATOM 1331 C CA . GLY A 1 177 ? -1.172 11.919 -9.105 1.00 85.38 177 GLY A CA 1
ATOM 1332 C C . GLY A 1 177 ? -1.925 10.632 -9.471 1.00 85.38 177 GLY A C 1
ATOM 1333 O O . GLY A 1 177 ? -2.576 10.600 -10.513 1.00 85.38 177 GLY A O 1
ATOM 1334 N N . ARG A 1 178 ? -1.869 9.578 -8.641 1.00 85.69 178 ARG A N 1
ATOM 1335 C CA . ARG A 1 178 ? -2.422 8.252 -8.958 1.00 85.69 178 ARG A CA 1
ATOM 1336 C C . ARG A 1 178 ? -3.704 7.953 -8.203 1.00 85.69 178 ARG A C 1
ATOM 1338 O O . ARG A 1 178 ? -3.860 8.343 -7.049 1.00 85.69 178 ARG A O 1
ATOM 1345 N N . ALA A 1 179 ? -4.606 7.205 -8.836 1.00 88.31 179 ALA A N 1
ATOM 1346 C CA . ALA A 1 179 ? -5.779 6.656 -8.167 1.00 88.31 179 ALA A CA 1
ATOM 1347 C C . ALA A 1 179 ? -5.371 5.589 -7.138 1.00 88.31 179 ALA A C 1
ATOM 1349 O O . ALA A 1 179 ? -4.447 4.811 -7.368 1.00 88.31 179 ALA A O 1
ATOM 1350 N N . VAL A 1 180 ? -6.075 5.555 -6.005 1.00 89.12 180 VAL A N 1
ATOM 1351 C CA . VAL A 1 180 ? -5.817 4.569 -4.951 1.00 89.12 180 VAL A CA 1
ATOM 1352 C C . VAL A 1 180 ? -6.361 3.200 -5.343 1.00 89.12 180 VAL A C 1
ATOM 1354 O O . VAL A 1 180 ? -7.365 3.103 -6.047 1.00 89.12 180 VAL A O 1
ATOM 1357 N N . THR A 1 181 ? -5.726 2.144 -4.849 1.00 87.19 181 THR A N 1
ATOM 1358 C CA . THR A 1 181 ? -6.040 0.760 -5.228 1.00 87.19 181 THR A CA 1
ATOM 1359 C C . THR A 1 181 ? -7.302 0.192 -4.596 1.00 87.19 181 THR A C 1
ATOM 1361 O O . THR A 1 181 ? -7.968 -0.629 -5.229 1.00 87.19 181 THR A O 1
ATOM 1364 N N . SER A 1 182 ? -7.641 0.604 -3.373 1.00 82.69 182 SER A N 1
ATOM 1365 C CA . SER A 1 182 ? -8.887 0.221 -2.711 1.00 82.69 182 SER A CA 1
ATOM 1366 C C . SER A 1 182 ? -9.467 1.386 -1.907 1.00 82.69 182 SER A C 1
ATOM 1368 O O . SER A 1 182 ? -9.141 1.607 -0.738 1.00 82.69 182 SER A O 1
ATOM 1370 N N . THR A 1 183 ? -10.369 2.147 -2.535 1.00 73.88 183 THR A N 1
ATOM 1371 C CA . THR A 1 183 ? -11.106 3.234 -1.864 1.00 73.88 183 THR A CA 1
ATOM 1372 C C . THR A 1 183 ? -11.952 2.726 -0.702 1.00 73.88 183 THR A C 1
ATOM 1374 O O . THR A 1 183 ? -12.139 3.453 0.279 1.00 73.88 183 THR A O 1
ATOM 1377 N N . ASP A 1 184 ? -12.425 1.485 -0.800 1.00 79.31 184 ASP A N 1
ATOM 1378 C CA . ASP A 1 184 ? -13.447 0.918 0.079 1.00 79.31 184 ASP A CA 1
ATOM 1379 C C . ASP A 1 184 ? -12.843 0.149 1.260 1.00 79.31 184 ASP A C 1
ATOM 1381 O O . ASP A 1 184 ? -13.489 0.003 2.301 1.00 79.31 184 ASP A O 1
ATOM 1385 N N . ALA A 1 185 ? -11.571 -0.260 1.164 1.00 81.94 185 ALA A N 1
ATOM 1386 C CA . ALA A 1 185 ? -10.859 -0.876 2.280 1.00 81.94 185 ALA A CA 1
ATOM 1387 C C . ALA A 1 185 ? -10.552 0.128 3.401 1.00 81.94 185 ALA A C 1
ATOM 1389 O O . ALA A 1 185 ? -10.657 -0.205 4.581 1.00 81.94 185 ALA A O 1
ATOM 1390 N N . LEU A 1 186 ? -10.217 1.380 3.070 1.00 83.94 186 LEU A N 1
ATOM 1391 C CA . LEU A 1 186 ? -9.852 2.399 4.062 1.00 83.94 186 LEU A CA 1
ATOM 1392 C C . LEU A 1 186 ? -10.920 2.626 5.154 1.00 83.94 186 LEU A C 1
ATOM 1394 O O . LEU A 1 186 ? -10.557 2.674 6.333 1.00 83.94 186 LEU A O 1
ATOM 1398 N N . PRO A 1 187 ? -12.224 2.754 4.830 1.00 84.81 187 PRO A N 1
ATOM 1399 C CA . PRO A 1 187 ? -13.273 2.814 5.839 1.00 84.81 187 PRO A CA 1
ATOM 1400 C C . PRO A 1 187 ? -13.252 1.639 6.825 1.00 84.81 187 PRO A C 1
ATOM 1402 O O . PRO A 1 187 ? -13.430 1.856 8.028 1.00 84.81 187 PRO A O 1
ATOM 1405 N N . ALA A 1 188 ? -13.011 0.419 6.333 1.00 85.94 188 ALA A N 1
ATOM 1406 C CA . ALA A 1 188 ? -12.907 -0.777 7.163 1.00 85.94 188 ALA A CA 1
ATOM 1407 C C . ALA A 1 188 ? -11.661 -0.726 8.060 1.00 85.94 188 ALA A C 1
ATOM 1409 O O . ALA A 1 188 ? -11.768 -0.958 9.261 1.00 85.94 188 ALA A O 1
ATOM 1410 N N . LEU A 1 189 ? -10.512 -0.299 7.525 1.00 87.81 189 LEU A N 1
ATOM 1411 C CA . LEU A 1 189 ? -9.260 -0.160 8.282 1.00 87.81 189 LEU A CA 1
ATOM 1412 C C . LEU A 1 189 ? -9.336 0.869 9.420 1.00 87.81 189 LEU A C 1
ATOM 1414 O O . LEU A 1 189 ? -8.684 0.704 10.451 1.00 87.81 189 LEU A O 1
ATOM 1418 N N . ILE A 1 190 ? -10.114 1.943 9.245 1.00 86.12 190 ILE A N 1
ATOM 1419 C CA . ILE A 1 190 ? -10.290 2.982 10.272 1.00 86.12 190 ILE A CA 1
ATOM 1420 C C . ILE A 1 190 ? -11.275 2.528 11.362 1.00 86.12 190 ILE A C 1
ATOM 1422 O O . ILE A 1 190 ? -11.101 2.880 12.533 1.00 86.12 190 ILE A O 1
ATOM 1426 N N . ARG A 1 191 ? -12.326 1.782 10.998 1.00 83.94 191 ARG A N 1
ATOM 1427 C CA . ARG A 1 191 ? -13.359 1.321 11.942 1.00 83.94 191 ARG A CA 1
ATOM 1428 C C . ARG A 1 191 ? -12.918 0.101 12.747 1.00 83.94 191 ARG A C 1
ATOM 1430 O O . ARG A 1 191 ? -13.088 0.124 13.972 1.00 83.94 191 ARG A O 1
ATOM 1437 N N . GLY A 1 192 ? -12.333 -0.885 12.063 1.00 74.06 192 GLY A N 1
ATOM 1438 C CA . GLY A 1 192 ? -12.059 -2.219 12.595 1.00 74.06 192 GLY A CA 1
ATOM 1439 C C . GLY A 1 192 ? -13.288 -3.077 12.819 1.00 74.06 192 GLY A C 1
ATOM 1440 O O . GLY A 1 192 ? -14.419 -2.543 12.826 1.00 74.06 192 GLY A O 1
#